Protein AF-A0A1Y1VPX4-F1 (afdb_monomer_lite)

Sequence (351 aa):
MDSWTTSQKFYYPVTIGWNFFLISTTFLFISQYQSPAIRYRSITLSVFMVIGNSLVTTLYLGREPTYDSFPCFVNIWVSSIGMPLWLTSVAGRFMRLAFLYHFSQAKLVAGSSADHYVDLGSEKPTITSSPTMVLDENWYYKHREKFTTNYIVRLIIGALSFQMALTLLVQAFTTKFQITPTMALGNCLVGWEFIPVYLTSAFYVFVLCPLFITWLRGVDDAYGIKRELMADFTLGVIAFILYILFAALPSLRDVIKIFPAAHWSVVALMISHCFSIVLPAVNALRGGAGGSRSSSMASFESMVEDPQQFEVFKRFSLRDFSVENALFFERIQKLRHKTQELSSAAELPTW

pLDDT: mean 85.02, std 14.25, range [36.88, 98.25]

Secondary structure (DSSP, 8-state):
-----HHHHHHHHHHHHHHHHHHHHHHHHHHTTTSHHHHTS-HHHHHHHHHHHHHHHHHHHHTGGGGGGSBHHHHHHHHHHHHHHHHHHHHHHHHHHHHHHHHHHHHHHHHHHGGGG-----SS------HHHHHHT-HHHHTGGGGSHHHHHHHHHHHHHHHHHHHHHHHHH-STT-SSS---BS--SSSGGGHHHHHHHHHIIIIIHHHHHHHTTT---TT-HHHHHHHHHHHHHHHHHHHHHHHH-GGGHHHHHHS-TTHHHHHHHHHHHIIIIIHHHHHHHHHTTS------HHHHHHHHHSHHHHHHHHHHHHHTT-HHHHHHHHHHHHHHHHHHHHHHHHT----

InterPro domains:
  IPR016137 RGS domain [PS50132] (299-336)
  IPR044926 RGS, subdomain 2 [G3DSA:1.10.167.10] (291-348)

Foldseek 3Di:
DDDQDPLCVPLVCVLVVLLVVLVVLLVLLVVLCVFLLRVLFDNVLLVLLSQLLNLLSCVVSVCVSVQQADFLLSVLLSLLQSLLSNLLSLLLRLLLLLLLLVLLVLVVVLLVVQVVPPDPPDPDPPVPDDSVRSLCPDPSNVCVVCSDPVNSVVVSVVSSVVSVVLLVVLQVPDPANDPPDDTHGHDNPDDVSCVSSLVSSCCSLVPSNVVSVVSCVPQAAPNCSNVLSVLLSVLSVVLSVQLCCCNPDPVCVVVCNVPPSSVSVSVSSSVSCCSSRVVSSVCSVVVVPDDPPPPDVVNVVVLLVDPVSLVVVLVVCSSSSNNVVSSVVVVVVVVVVVVVVVVVVVVDDDD

Structure (mmCIF, N/CA/C/O backbone):
data_AF-A0A1Y1VPX4-F1
#
_entry.id   AF-A0A1Y1VPX4-F1
#
loop_
_atom_site.group_PDB
_atom_site.id
_atom_site.type_symbol
_atom_site.label_atom_id
_atom_site.label_alt_id
_atom_site.label_comp_id
_atom_site.label_asym_id
_atom_site.label_entity_id
_atom_site.label_seq_id
_atom_site.pdbx_PDB_ins_code
_atom_site.Cartn_x
_atom_site.Cartn_y
_atom_site.Cartn_z
_atom_site.occupancy
_atom_site.B_iso_or_equiv
_atom_site.auth_seq_id
_atom_site.auth_comp_id
_atom_site.auth_asym_id
_atom_site.auth_atom_id
_atom_site.pdbx_PDB_model_num
ATOM 1 N N . MET A 1 1 ? 9.383 23.306 -33.735 1.00 46.72 1 MET A N 1
ATOM 2 C CA . MET A 1 1 ? 8.410 22.803 -32.743 1.00 46.72 1 MET A CA 1
ATOM 3 C C . MET A 1 1 ? 8.376 21.303 -32.919 1.00 46.72 1 MET A C 1
ATOM 5 O O . MET A 1 1 ? 7.752 20.828 -33.860 1.00 46.72 1 MET A O 1
ATOM 9 N N . ASP A 1 2 ? 9.161 20.592 -32.118 1.00 59.62 2 ASP A N 1
ATOM 10 C CA . ASP A 1 2 ? 9.419 19.169 -32.324 1.00 59.62 2 ASP A CA 1
ATOM 11 C C . ASP A 1 2 ? 8.137 18.357 -32.146 1.00 59.62 2 ASP A C 1
ATOM 13 O O . ASP A 1 2 ? 7.458 18.429 -31.119 1.00 59.62 2 ASP A O 1
ATOM 17 N N . SER A 1 3 ? 7.773 17.609 -33.184 1.00 84.12 3 SER A N 1
ATOM 18 C CA . SER A 1 3 ? 6.595 16.755 -33.171 1.00 84.12 3 SER A CA 1
ATOM 19 C C . SER A 1 3 ? 6.828 15.589 -32.214 1.00 84.12 3 SER A C 1
ATOM 21 O O . SER A 1 3 ? 7.634 14.706 -32.503 1.00 84.12 3 SER A O 1
ATOM 23 N N . TRP A 1 4 ? 6.111 15.566 -31.089 1.00 87.31 4 TRP A N 1
ATOM 24 C CA . TRP A 1 4 ? 6.127 14.424 -30.174 1.00 87.31 4 TRP A CA 1
ATOM 25 C C . TRP A 1 4 ? 5.761 13.121 -30.891 1.00 87.31 4 TRP A C 1
ATOM 27 O O . TRP A 1 4 ? 4.846 13.095 -31.727 1.00 87.31 4 TRP A O 1
ATOM 37 N N . THR A 1 5 ? 6.423 12.032 -30.504 1.00 90.88 5 THR A N 1
ATOM 38 C CA . THR A 1 5 ? 6.090 10.681 -30.969 1.00 90.88 5 THR A CA 1
ATOM 39 C C . THR A 1 5 ? 4.717 10.248 -30.444 1.00 90.88 5 THR A C 1
ATOM 41 O O . THR A 1 5 ? 4.202 10.781 -29.457 1.00 90.88 5 THR A O 1
ATOM 44 N N . THR A 1 6 ? 4.100 9.252 -31.085 1.00 89.94 6 THR A N 1
ATOM 45 C CA . THR A 1 6 ? 2.807 8.697 -30.642 1.00 89.94 6 THR A CA 1
ATOM 46 C C . THR A 1 6 ? 2.869 8.176 -29.201 1.00 89.94 6 THR A C 1
ATOM 48 O O . THR A 1 6 ? 1.944 8.413 -28.430 1.00 89.94 6 THR A O 1
ATOM 51 N N . SER A 1 7 ? 3.983 7.542 -28.811 1.00 89.56 7 SER A N 1
ATOM 52 C CA . SER A 1 7 ? 4.205 7.061 -27.439 1.00 89.56 7 SER A CA 1
ATOM 53 C C . SER A 1 7 ? 4.266 8.219 -26.433 1.00 89.56 7 SER A C 1
ATOM 55 O O . SER A 1 7 ? 3.566 8.195 -25.421 1.00 89.56 7 SER A O 1
ATOM 57 N N . GLN A 1 8 ? 4.998 9.297 -26.746 1.00 92.88 8 GLN A N 1
ATOM 58 C CA . GLN A 1 8 ? 5.070 10.497 -25.896 1.00 92.88 8 GLN A CA 1
ATOM 59 C C . GLN A 1 8 ? 3.692 11.138 -25.687 1.00 92.88 8 GLN A C 1
ATOM 61 O O . GLN A 1 8 ? 3.331 11.490 -24.564 1.00 92.88 8 GLN A O 1
ATOM 66 N N . LYS A 1 9 ? 2.892 11.235 -26.758 1.00 93.56 9 LYS A N 1
ATOM 67 C CA . LYS A 1 9 ? 1.522 11.772 -26.710 1.00 93.56 9 LYS A CA 1
ATOM 68 C C . LYS A 1 9 ? 0.563 10.925 -25.870 1.00 93.56 9 LYS A C 1
ATOM 70 O O . LYS A 1 9 ? -0.456 11.449 -25.439 1.00 93.56 9 LYS A O 1
ATOM 75 N N . PHE A 1 10 ? 0.866 9.650 -25.638 1.00 93.88 10 PHE A N 1
ATOM 76 C CA . PHE A 1 10 ? 0.040 8.767 -24.818 1.00 93.88 10 PHE A CA 1
ATOM 77 C C . PHE A 1 10 ? 0.522 8.719 -23.362 1.00 93.88 10 PHE A C 1
ATOM 79 O O . PHE A 1 10 ? -0.215 9.086 -22.448 1.00 93.88 10 PHE A O 1
ATOM 86 N N . TYR A 1 11 ? 1.772 8.318 -23.130 1.00 95.00 11 TYR A N 1
ATOM 87 C CA . TYR A 1 11 ? 2.270 8.039 -21.783 1.00 95.00 11 TYR A CA 1
ATOM 88 C C . TYR A 1 11 ? 2.441 9.290 -20.920 1.00 95.00 11 TYR A C 1
ATOM 90 O O . TYR A 1 11 ? 2.137 9.232 -19.727 1.00 95.00 11 TYR A O 1
ATOM 98 N N . TYR A 1 12 ? 2.889 10.425 -21.473 1.00 95.06 12 TYR A N 1
ATOM 99 C CA . TYR A 1 12 ? 3.070 11.634 -20.661 1.00 95.06 12 TYR A CA 1
ATOM 100 C C . TYR A 1 12 ? 1.739 12.196 -20.149 1.00 95.06 12 TYR A C 1
ATOM 102 O O . TYR A 1 12 ? 1.631 12.385 -18.935 1.00 95.06 12 TYR A O 1
ATOM 110 N N . PRO A 1 13 ? 0.690 12.388 -20.979 1.00 96.12 13 PRO A N 1
ATOM 111 C CA . PRO A 1 13 ? -0.612 12.809 -20.466 1.00 96.12 13 PRO A CA 1
ATOM 112 C C . PRO A 1 13 ? -1.222 11.817 -19.476 1.00 96.12 13 PRO A C 1
ATOM 114 O O . PRO A 1 13 ? -1.760 12.250 -18.460 1.00 96.12 13 PRO A O 1
ATOM 117 N N . VAL A 1 14 ? -1.097 10.504 -19.715 1.00 96.06 14 VAL A N 1
ATOM 118 C CA . VAL A 1 14 ? -1.576 9.480 -18.770 1.00 96.06 14 VAL A CA 1
ATOM 119 C C . VAL A 1 14 ? -0.848 9.593 -17.432 1.00 96.06 14 VAL A C 1
ATOM 121 O O . VAL A 1 14 ? -1.493 9.602 -16.388 1.00 96.06 14 VAL A O 1
ATOM 124 N N . THR A 1 15 ? 0.476 9.747 -17.443 1.00 96.69 15 THR A N 1
ATOM 125 C CA . THR A 1 15 ? 1.286 9.879 -16.221 1.00 96.69 15 THR A CA 1
ATOM 126 C C . THR A 1 15 ? 0.945 11.154 -15.449 1.00 96.69 15 THR A C 1
ATOM 128 O O . THR A 1 15 ? 0.782 11.117 -14.229 1.00 96.69 15 THR A O 1
ATOM 131 N N . ILE A 1 16 ? 0.807 12.287 -16.145 1.00 97.12 16 ILE A N 1
ATOM 132 C CA . ILE A 1 16 ? 0.451 13.577 -15.537 1.00 97.12 16 ILE A CA 1
ATOM 133 C C . ILE A 1 16 ? -0.970 13.521 -14.969 1.00 97.12 16 ILE A C 1
ATOM 135 O O . ILE A 1 16 ? -1.184 13.869 -13.808 1.00 97.12 16 ILE A O 1
ATOM 139 N N . GLY A 1 17 ? -1.932 13.038 -15.759 1.00 97.88 17 GLY A N 1
ATOM 140 C CA . GLY A 1 17 ? -3.324 12.889 -15.343 1.00 97.88 17 GLY A CA 1
ATOM 141 C C . GLY A 1 17 ? -3.477 11.935 -14.159 1.00 97.88 17 GLY A C 1
ATOM 142 O O . GLY A 1 17 ? -4.214 12.235 -13.222 1.00 97.88 17 GLY A O 1
ATOM 143 N N . TRP A 1 18 ? -2.725 10.831 -14.148 1.00 97.81 18 TRP A N 1
ATOM 144 C CA . TRP A 1 18 ? -2.697 9.891 -13.031 1.00 97.81 18 TRP A CA 1
ATOM 145 C C . TRP A 1 18 ? -2.149 10.528 -11.752 1.00 97.81 18 TRP A C 1
ATOM 147 O O . TRP A 1 18 ? -2.776 10.421 -10.702 1.00 97.81 18 TRP A O 1
ATOM 157 N N . ASN A 1 19 ? -1.024 11.245 -11.822 1.00 97.88 19 ASN A N 1
ATOM 158 C CA . ASN A 1 19 ? -0.472 11.930 -10.651 1.00 97.88 19 ASN A CA 1
ATOM 159 C C . ASN A 1 19 ? -1.398 13.038 -10.134 1.00 97.88 19 ASN A C 1
ATOM 161 O O . ASN A 1 19 ? -1.564 13.180 -8.923 1.00 97.88 19 ASN A O 1
ATOM 165 N N . PHE A 1 20 ? -2.050 13.783 -11.029 1.00 98.12 20 PHE A N 1
ATOM 166 C CA . PHE A 1 20 ? -3.073 14.748 -10.636 1.00 98.12 20 PHE A CA 1
ATOM 167 C C . PHE A 1 20 ? -4.225 14.054 -9.897 1.00 98.12 20 PHE A C 1
ATOM 169 O O . PHE A 1 20 ? -4.572 14.448 -8.786 1.00 98.12 20 PHE A O 1
ATOM 176 N N . PHE A 1 21 ? -4.749 12.958 -10.454 1.00 98.25 21 PHE A N 1
ATOM 177 C CA . PHE A 1 21 ? -5.787 12.151 -9.816 1.00 98.25 21 PHE A CA 1
ATOM 178 C C . PHE A 1 21 ? -5.357 11.623 -8.437 1.00 98.25 21 PHE A C 1
ATOM 180 O O . PHE A 1 21 ? -6.121 11.753 -7.475 1.00 98.25 21 PHE A O 1
ATOM 187 N N . LEU A 1 22 ? -4.135 11.089 -8.312 1.00 97.56 22 LEU A N 1
ATOM 188 C CA . LEU A 1 22 ? -3.555 10.635 -7.044 1.00 97.56 22 LEU A CA 1
ATOM 189 C C . LEU A 1 22 ? -3.564 11.754 -5.998 1.00 97.56 22 LEU A C 1
ATOM 191 O O . LEU A 1 22 ? -4.071 11.560 -4.892 1.00 97.56 22 LEU A O 1
ATOM 195 N N . ILE A 1 23 ? -3.034 12.929 -6.342 1.00 97.12 23 ILE A N 1
ATOM 196 C CA . ILE A 1 23 ? -2.907 14.062 -5.419 1.00 97.12 23 ILE A CA 1
ATOM 197 C C . ILE A 1 23 ? -4.287 14.586 -5.017 1.00 97.12 23 ILE A C 1
ATOM 199 O O . ILE A 1 23 ? -4.559 14.723 -3.824 1.00 97.12 23 ILE A O 1
ATOM 203 N N . SER A 1 24 ? -5.183 14.826 -5.978 1.00 97.81 24 SER A N 1
ATOM 204 C CA . SER A 1 24 ? -6.518 15.369 -5.704 1.00 97.81 24 SER A CA 1
ATOM 205 C C . SER A 1 24 ? -7.350 14.437 -4.823 1.00 97.81 24 SER A C 1
ATOM 207 O O . SER A 1 24 ? -7.951 14.880 -3.846 1.00 97.81 24 SER A O 1
ATOM 209 N N . THR A 1 25 ? -7.362 13.135 -5.113 1.00 97.75 25 THR A N 1
ATOM 210 C CA . THR A 1 25 ? -8.121 12.160 -4.309 1.00 97.75 25 THR A CA 1
ATOM 211 C C . THR A 1 25 ? -7.508 11.937 -2.929 1.00 97.75 25 THR A C 1
ATOM 213 O O . THR A 1 25 ? -8.244 11.777 -1.957 1.00 97.75 25 THR A O 1
ATOM 216 N N . THR A 1 26 ? -6.180 12.006 -2.804 1.00 97.38 26 THR A N 1
ATOM 217 C CA . THR A 1 26 ? -5.496 11.949 -1.503 1.00 97.38 26 THR A CA 1
ATOM 218 C C . THR A 1 26 ? -5.792 13.187 -0.665 1.00 97.38 26 THR A C 1
ATOM 220 O O . THR A 1 26 ? -6.062 13.068 0.527 1.00 97.38 26 THR A O 1
ATOM 223 N N . PHE A 1 27 ? -5.810 14.373 -1.275 1.00 97.19 27 PHE A N 1
ATOM 224 C CA . PHE A 1 27 ? -6.217 15.600 -0.597 1.00 97.19 27 PHE A CA 1
ATOM 225 C C . PHE A 1 27 ? -7.659 15.502 -0.084 1.00 97.19 27 PHE A C 1
ATOM 227 O O . PHE A 1 27 ? -7.916 15.791 1.086 1.00 97.19 27 PHE A O 1
ATOM 234 N N . LEU A 1 28 ? -8.585 15.003 -0.913 1.00 95.81 28 LEU A N 1
ATOM 235 C CA . LEU A 1 28 ? -9.962 14.745 -0.489 1.00 95.81 28 LEU A CA 1
ATOM 236 C C . LEU A 1 28 ? -10.010 13.753 0.681 1.00 95.81 28 LEU A C 1
ATOM 238 O O . LEU A 1 28 ? -10.644 14.042 1.692 1.00 95.81 28 LEU A O 1
ATOM 242 N N . PHE A 1 29 ? -9.282 12.639 0.603 1.00 95.75 29 PHE A N 1
ATOM 243 C CA . PHE A 1 29 ? -9.184 11.660 1.689 1.00 95.75 29 PHE A CA 1
ATOM 244 C C . PHE A 1 29 ? -8.687 12.287 3.005 1.00 95.75 29 PHE A C 1
ATOM 246 O O . PHE A 1 29 ? -9.281 12.060 4.057 1.00 95.75 29 PHE A O 1
ATOM 253 N N . ILE A 1 30 ? -7.645 13.123 2.954 1.00 96.00 30 ILE A N 1
ATOM 254 C CA . ILE A 1 30 ? -7.096 13.805 4.137 1.00 96.00 30 ILE A CA 1
ATOM 255 C C . ILE A 1 30 ? -8.093 14.821 4.702 1.00 96.00 30 ILE A C 1
ATOM 257 O O . ILE A 1 30 ? -8.273 14.888 5.915 1.00 96.00 30 ILE A O 1
ATOM 261 N N . SER A 1 31 ? -8.775 15.589 3.849 1.00 94.56 31 SER A N 1
ATOM 262 C CA . SER A 1 31 ? -9.762 16.577 4.310 1.00 94.56 31 SER A CA 1
ATOM 263 C C . SER A 1 31 ? -10.935 15.941 5.067 1.00 94.56 31 SER A C 1
ATOM 265 O O . SER A 1 31 ? -11.525 16.572 5.937 1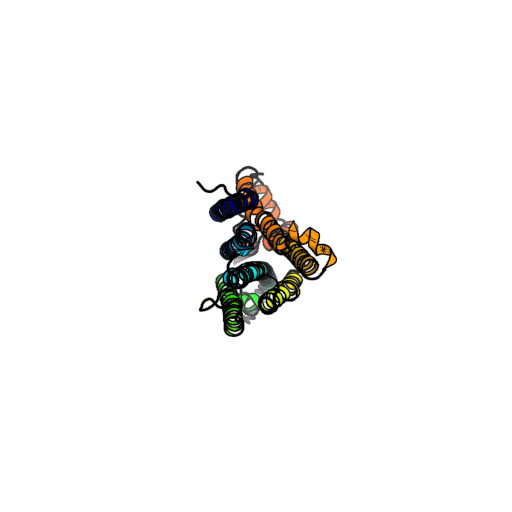.00 94.56 31 SER A O 1
ATOM 267 N N . GLN A 1 32 ? -11.229 14.668 4.793 1.00 92.38 32 GLN A N 1
ATOM 268 C CA . GLN A 1 32 ? -12.297 13.897 5.428 1.00 92.38 32 GLN A CA 1
ATOM 269 C C . GLN A 1 32 ? -11.834 13.102 6.668 1.00 92.38 32 GLN A C 1
ATOM 271 O O . GLN A 1 32 ? -12.524 12.179 7.100 1.00 92.38 32 GLN A O 1
ATOM 276 N N . TYR A 1 33 ? -10.691 13.447 7.280 1.00 90.19 33 TYR A N 1
ATOM 277 C CA . TYR A 1 33 ? -10.093 12.676 8.384 1.00 90.19 33 TYR A CA 1
ATOM 278 C C . TYR A 1 33 ? -10.995 12.460 9.612 1.00 90.19 33 TYR A C 1
ATOM 280 O O . TYR A 1 33 ? -10.796 11.501 10.357 1.00 90.19 33 TYR A O 1
ATOM 288 N N . GLN A 1 34 ? -11.964 13.349 9.842 1.00 88.38 34 GLN A N 1
ATOM 289 C CA . GLN A 1 34 ? -12.899 13.254 10.967 1.00 88.38 34 GLN A CA 1
ATOM 290 C C . GLN A 1 34 ? -14.035 12.255 10.716 1.00 88.38 34 GLN A C 1
ATOM 292 O O . GLN A 1 34 ? -14.685 11.820 11.666 1.00 88.38 34 GLN A O 1
ATOM 297 N N . SER A 1 35 ? -14.273 11.873 9.457 1.00 87.31 35 SER A N 1
ATOM 298 C CA . SER A 1 35 ? -15.320 10.917 9.108 1.00 87.31 35 SER A CA 1
ATOM 299 C C . SER A 1 35 ? -15.025 9.546 9.731 1.00 87.31 35 SER A C 1
ATOM 301 O O . SER A 1 35 ? -13.877 9.088 9.656 1.00 87.31 35 SER A O 1
ATOM 303 N N . PRO A 1 36 ? -16.031 8.834 10.278 1.00 83.38 36 PRO A N 1
ATOM 304 C CA . PRO A 1 36 ? -15.854 7.478 10.802 1.00 83.38 36 PRO A CA 1
ATOM 305 C C . PRO A 1 36 ? -15.188 6.533 9.791 1.00 83.38 36 PRO A C 1
ATOM 307 O O . PRO A 1 36 ? -14.323 5.741 10.155 1.00 83.38 36 PRO A O 1
ATOM 310 N N . ALA A 1 37 ? -15.490 6.700 8.497 1.00 85.12 37 ALA A N 1
ATOM 311 C CA . ALA A 1 37 ? -14.907 5.906 7.415 1.00 85.12 37 ALA A CA 1
ATOM 312 C C . ALA A 1 37 ? -13.372 6.032 7.294 1.00 85.12 37 ALA A C 1
ATOM 314 O O . ALA A 1 37 ? -12.731 5.146 6.719 1.00 85.12 37 ALA A O 1
ATOM 315 N N . ILE A 1 38 ? -12.782 7.122 7.806 1.00 89.62 38 ILE A N 1
ATOM 316 C CA . ILE A 1 38 ? -11.362 7.469 7.633 1.00 89.62 38 ILE A CA 1
ATOM 317 C C . ILE A 1 38 ? -10.605 7.565 8.959 1.00 89.62 38 ILE A C 1
ATOM 319 O O . ILE A 1 38 ? -9.432 7.203 8.997 1.00 89.62 38 ILE A O 1
ATOM 323 N N . ARG A 1 39 ? -11.252 7.960 10.059 1.00 88.38 39 ARG A N 1
ATOM 324 C CA . ARG A 1 39 ? -10.611 8.215 11.362 1.00 88.38 39 ARG A CA 1
ATOM 325 C C . ARG A 1 39 ? -9.706 7.078 11.854 1.00 88.38 39 ARG A C 1
ATOM 327 O O . ARG A 1 39 ? -8.630 7.327 12.398 1.00 88.38 39 ARG A O 1
ATOM 334 N N . TYR A 1 40 ? -10.123 5.827 11.663 1.00 87.31 40 TYR A N 1
ATOM 335 C CA . TYR A 1 40 ? -9.364 4.654 12.117 1.00 87.31 40 TYR A CA 1
ATOM 336 C C . TYR A 1 40 ? -8.252 4.232 11.149 1.00 87.31 40 TYR A C 1
ATOM 338 O O . TYR A 1 40 ? -7.333 3.495 11.527 1.00 87.31 40 TYR A O 1
ATOM 346 N N . ARG A 1 41 ? -8.267 4.760 9.923 1.00 90.94 41 ARG A N 1
ATOM 347 C CA . ARG A 1 41 ? -7.235 4.538 8.909 1.00 90.94 41 ARG A CA 1
ATOM 348 C C . ARG A 1 41 ? -5.999 5.374 9.228 1.00 90.94 41 ARG A C 1
ATOM 350 O O . ARG A 1 41 ? -6.059 6.443 9.832 1.00 90.94 41 ARG A O 1
ATOM 357 N N . SER A 1 42 ? -4.830 4.868 8.847 1.00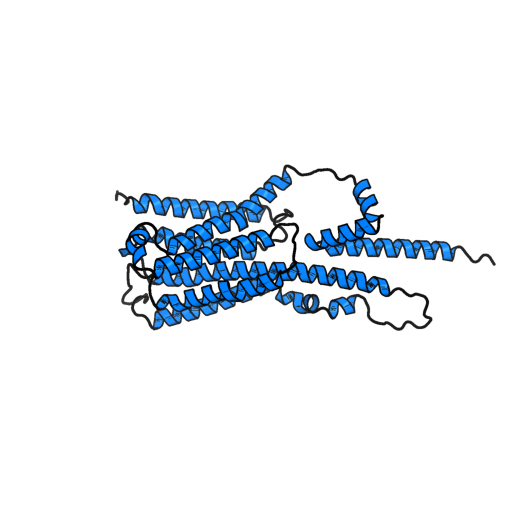 91.94 42 SER A N 1
ATOM 358 C CA . SER A 1 42 ? -3.584 5.617 9.019 1.00 91.94 42 SER A CA 1
ATOM 359 C C . SER A 1 42 ? -3.362 6.554 7.848 1.00 91.94 42 SER A C 1
ATOM 361 O O . SER A 1 42 ? -2.978 6.098 6.772 1.00 91.94 42 SER A O 1
ATOM 363 N N . ILE A 1 43 ? -3.559 7.856 8.062 1.00 94.25 43 ILE A N 1
ATOM 364 C CA . ILE A 1 43 ? -3.303 8.875 7.036 1.00 94.25 43 ILE A CA 1
ATOM 365 C C . ILE A 1 43 ? -1.839 8.839 6.607 1.00 94.25 43 ILE A C 1
ATOM 367 O O . ILE A 1 43 ? -1.561 8.754 5.419 1.00 94.25 43 ILE A O 1
ATOM 371 N N . THR A 1 44 ? -0.903 8.802 7.557 1.00 95.56 44 THR A N 1
ATOM 372 C CA . THR A 1 44 ? 0.536 8.776 7.262 1.00 95.56 44 THR A CA 1
ATOM 373 C C . THR A 1 44 ? 0.927 7.590 6.380 1.00 95.56 44 THR A C 1
ATOM 375 O O . THR A 1 44 ? 1.593 7.776 5.368 1.00 95.56 44 THR A O 1
ATOM 378 N N . LEU A 1 45 ? 0.470 6.376 6.714 1.00 95.94 45 LEU A N 1
ATOM 379 C CA . LEU A 1 45 ? 0.789 5.187 5.911 1.00 95.94 45 LEU A CA 1
ATOM 380 C C . LEU A 1 45 ? 0.088 5.215 4.548 1.00 95.94 45 LEU A C 1
ATOM 382 O O . LEU A 1 45 ? 0.651 4.753 3.564 1.00 95.94 45 LEU A O 1
ATOM 386 N N . SER A 1 46 ? -1.115 5.788 4.477 1.00 96.19 46 SER A N 1
ATOM 387 C CA . SER A 1 46 ? -1.834 5.974 3.212 1.00 96.19 46 SER A CA 1
ATOM 388 C C . SER A 1 46 ? -1.090 6.953 2.298 1.00 96.19 46 SER A C 1
ATOM 390 O O . SER A 1 46 ? -0.913 6.677 1.118 1.00 96.19 46 SER A O 1
ATOM 392 N N . VAL A 1 47 ? -0.562 8.050 2.847 1.00 97.25 47 VAL A N 1
ATOM 393 C CA . VAL A 1 47 ? 0.280 9.003 2.108 1.00 97.25 47 VAL A CA 1
ATOM 394 C C . VAL A 1 47 ? 1.573 8.343 1.631 1.00 97.25 47 VAL A C 1
ATOM 396 O O . VAL A 1 47 ? 1.957 8.535 0.482 1.00 97.25 47 VAL A O 1
ATOM 399 N N . PHE A 1 48 ? 2.224 7.515 2.452 1.00 98.00 48 PHE A N 1
ATOM 400 C CA . PHE A 1 48 ? 3.398 6.752 2.014 1.00 98.00 48 PHE A CA 1
ATOM 401 C C . PHE A 1 48 ? 3.082 5.781 0.870 1.00 98.00 48 PHE A C 1
ATOM 403 O O . PHE A 1 48 ? 3.856 5.709 -0.085 1.00 98.00 48 PHE A O 1
ATOM 410 N N . MET A 1 49 ? 1.928 5.104 0.900 1.00 97.06 49 MET A N 1
ATOM 411 C CA . MET A 1 49 ? 1.461 4.306 -0.241 1.00 97.06 49 MET A CA 1
ATOM 412 C C . MET A 1 49 ? 1.281 5.171 -1.494 1.00 97.06 49 MET A C 1
ATOM 414 O O . MET A 1 49 ? 1.721 4.772 -2.568 1.00 97.06 49 MET A O 1
ATOM 418 N N . VAL A 1 50 ? 0.685 6.361 -1.377 1.00 98.00 50 VAL A N 1
ATOM 419 C CA . VAL A 1 50 ? 0.492 7.281 -2.513 1.00 98.00 50 VAL A CA 1
ATOM 420 C C . VAL A 1 50 ? 1.828 7.767 -3.078 1.00 98.00 50 VAL A C 1
ATOM 422 O O . VAL A 1 50 ? 1.994 7.788 -4.295 1.00 98.00 50 VAL A O 1
ATOM 425 N N . ILE A 1 51 ? 2.801 8.096 -2.224 1.00 98.25 51 ILE A N 1
ATOM 426 C CA . ILE A 1 51 ? 4.153 8.486 -2.652 1.00 98.25 51 ILE A CA 1
ATOM 427 C C . ILE A 1 51 ? 4.832 7.324 -3.385 1.00 98.25 51 ILE A C 1
ATOM 429 O O . ILE A 1 51 ? 5.336 7.512 -4.489 1.00 98.25 51 ILE A O 1
ATOM 433 N N . GLY A 1 52 ? 4.806 6.114 -2.815 1.00 97.50 52 GLY A N 1
ATOM 434 C CA . GLY A 1 52 ? 5.364 4.923 -3.463 1.00 97.50 52 GLY A CA 1
ATOM 435 C C . GLY A 1 52 ? 4.704 4.637 -4.815 1.00 97.50 52 GLY A C 1
ATOM 436 O O . GLY A 1 52 ? 5.393 4.390 -5.802 1.00 97.50 52 GLY A O 1
ATOM 437 N N . ASN A 1 53 ? 3.377 4.765 -4.886 1.00 97.69 53 ASN A N 1
ATOM 438 C CA . ASN A 1 53 ? 2.603 4.624 -6.117 1.00 97.69 53 ASN A CA 1
ATOM 439 C C . ASN A 1 53 ? 3.017 5.661 -7.170 1.00 97.69 53 ASN A C 1
ATOM 441 O O . ASN A 1 53 ? 3.374 5.290 -8.286 1.00 97.69 53 ASN A O 1
ATOM 445 N N . SER A 1 54 ? 3.036 6.945 -6.807 1.00 98.00 54 SER A N 1
ATOM 446 C CA . SER A 1 54 ? 3.450 8.036 -7.693 1.00 98.00 54 SER A CA 1
ATOM 447 C C . SER A 1 54 ? 4.862 7.813 -8.236 1.00 98.00 54 SER A C 1
ATOM 449 O O . SER A 1 54 ? 5.058 7.878 -9.448 1.00 98.00 54 SER A O 1
ATOM 451 N N . LEU A 1 55 ? 5.827 7.454 -7.382 1.00 97.44 55 LEU A N 1
ATOM 452 C CA . LEU A 1 55 ? 7.206 7.182 -7.795 1.00 97.44 55 LEU A CA 1
ATOM 453 C C . LEU A 1 55 ? 7.289 6.047 -8.824 1.00 97.44 55 LEU A C 1
ATOM 455 O O . LEU A 1 55 ? 7.886 6.215 -9.887 1.00 97.44 55 LEU A O 1
ATOM 459 N N . VAL A 1 56 ? 6.668 4.902 -8.530 1.00 96.00 56 VAL A N 1
ATOM 460 C CA . VAL A 1 56 ? 6.745 3.710 -9.388 1.00 96.00 56 VAL A CA 1
ATOM 461 C C . VAL A 1 56 ? 5.986 3.909 -10.697 1.00 96.00 56 VAL A C 1
ATOM 463 O O . VAL A 1 56 ? 6.509 3.598 -11.765 1.00 96.00 56 VAL A O 1
ATOM 466 N N . THR A 1 57 ? 4.767 4.447 -10.642 1.00 96.88 57 THR A N 1
ATOM 467 C CA . THR A 1 57 ? 3.954 4.673 -11.846 1.00 96.88 57 THR A CA 1
ATOM 468 C C . THR A 1 57 ? 4.569 5.737 -12.748 1.00 96.88 57 THR A C 1
ATOM 470 O O . THR A 1 57 ? 4.630 5.536 -13.958 1.00 96.88 57 THR A O 1
ATOM 473 N N . THR A 1 58 ? 5.117 6.813 -12.175 1.00 96.31 58 THR A N 1
ATOM 474 C CA . THR A 1 58 ? 5.827 7.851 -12.937 1.00 96.31 58 THR A CA 1
ATOM 475 C C . THR A 1 58 ? 7.087 7.306 -13.591 1.00 96.31 58 THR A C 1
ATOM 477 O O . THR A 1 58 ? 7.334 7.600 -14.756 1.00 96.31 58 THR A O 1
ATOM 480 N N . LEU A 1 59 ? 7.860 6.473 -12.888 1.00 94.56 59 LEU A N 1
ATOM 481 C CA . LEU A 1 59 ? 9.027 5.817 -13.470 1.00 94.56 59 LEU A CA 1
ATOM 482 C C . LEU A 1 59 ? 8.630 4.910 -14.638 1.00 94.56 59 LEU A C 1
ATOM 484 O O . LEU A 1 59 ? 9.164 5.040 -15.737 1.00 94.56 59 LEU A O 1
ATOM 488 N N . TYR A 1 60 ? 7.713 3.971 -14.398 1.00 93.25 60 TYR A N 1
ATOM 489 C CA . TYR A 1 60 ? 7.419 2.920 -15.366 1.00 93.25 60 TYR A CA 1
ATOM 490 C C . TYR A 1 60 ? 6.641 3.413 -16.574 1.00 93.25 60 TYR A C 1
ATOM 492 O O . TYR A 1 60 ? 6.921 2.917 -17.654 1.00 93.25 60 TYR A O 1
ATOM 500 N N . LEU A 1 61 ? 5.741 4.389 -16.432 1.00 94.44 61 LEU A N 1
ATOM 501 C CA . LEU A 1 61 ? 5.054 4.997 -17.574 1.00 94.44 61 LEU A CA 1
ATOM 502 C C . LEU A 1 61 ? 5.901 6.090 -18.236 1.00 94.44 61 LEU A C 1
ATOM 504 O O . LEU A 1 61 ? 5.949 6.180 -19.459 1.00 94.44 61 LEU A O 1
ATOM 508 N N . GLY A 1 62 ? 6.599 6.909 -17.444 1.00 91.94 62 GLY A N 1
ATOM 509 C CA . GLY A 1 62 ? 7.380 8.040 -17.945 1.00 91.94 62 GLY A CA 1
ATOM 510 C C . GLY A 1 62 ? 8.629 7.638 -18.729 1.00 91.94 62 GLY A C 1
ATOM 511 O O . GLY A 1 62 ? 9.070 8.399 -19.588 1.00 91.94 62 GLY A O 1
ATOM 512 N N . ARG A 1 63 ? 9.182 6.444 -18.482 1.00 90.56 63 ARG A N 1
ATOM 513 C CA . ARG A 1 63 ? 10.339 5.926 -19.230 1.00 90.56 63 ARG A CA 1
ATOM 514 C C . ARG A 1 63 ? 9.988 5.395 -20.623 1.00 90.56 63 ARG A C 1
ATOM 516 O O . ARG A 1 63 ? 10.861 5.403 -21.482 1.00 90.56 63 ARG A O 1
ATOM 523 N N . GLU A 1 64 ? 8.765 4.899 -20.848 1.00 90.50 64 GLU A N 1
ATOM 524 C CA . GLU A 1 64 ? 8.406 4.173 -22.085 1.00 90.50 64 GLU A CA 1
ATOM 525 C C . GLU A 1 64 ? 8.634 4.998 -23.361 1.00 90.50 64 GLU A C 1
ATOM 527 O O . GLU A 1 64 ? 9.176 4.463 -24.329 1.00 90.50 64 GLU A O 1
ATOM 532 N N . PRO A 1 65 ? 8.318 6.307 -23.400 1.00 90.75 65 PRO A N 1
ATOM 533 C CA . PRO A 1 65 ? 8.531 7.104 -24.606 1.00 90.75 65 PRO A CA 1
ATOM 534 C C . PRO A 1 65 ? 9.995 7.367 -24.952 1.00 90.75 65 PRO A C 1
ATOM 536 O O . PRO A 1 65 ? 10.295 7.726 -26.089 1.00 90.75 65 PRO A O 1
ATOM 539 N N . THR A 1 66 ? 10.893 7.231 -23.979 1.00 88.19 66 THR A N 1
ATOM 540 C CA . THR A 1 66 ? 12.335 7.474 -24.117 1.00 88.19 66 THR A CA 1
ATOM 541 C C . THR A 1 66 ? 13.121 6.242 -23.696 1.00 88.19 66 THR A C 1
ATOM 543 O O . THR A 1 66 ? 14.187 6.368 -23.103 1.00 88.19 66 THR A O 1
ATOM 546 N N . TYR A 1 67 ? 12.571 5.053 -23.957 1.00 85.69 67 TYR A N 1
ATOM 547 C CA . TYR A 1 67 ? 13.088 3.797 -23.425 1.00 85.69 67 TYR A CA 1
ATOM 548 C C . TYR A 1 67 ? 14.595 3.641 -23.665 1.00 85.69 67 TYR A C 1
ATOM 550 O O . TYR A 1 67 ? 15.327 3.400 -22.710 1.00 85.69 67 TYR A O 1
ATOM 558 N N . ASP A 1 68 ? 15.065 3.878 -24.894 1.00 85.25 68 ASP A N 1
ATOM 559 C CA . ASP A 1 68 ? 16.468 3.684 -25.296 1.00 85.25 68 ASP A CA 1
ATOM 560 C C . ASP A 1 68 ? 17.446 4.711 -24.706 1.00 85.25 68 ASP A C 1
ATOM 562 O O . ASP A 1 68 ? 18.634 4.428 -24.567 1.00 85.25 68 ASP A O 1
ATOM 566 N N . SER A 1 69 ? 16.964 5.900 -24.340 1.00 87.44 69 SER A N 1
ATOM 567 C CA . SER A 1 69 ? 17.777 6.984 -23.775 1.00 87.44 69 SER A CA 1
ATOM 568 C C . SER A 1 69 ? 17.554 7.185 -22.277 1.00 87.44 69 SER A C 1
ATOM 570 O O . SER A 1 69 ? 18.115 8.112 -21.690 1.00 87.44 69 SER A O 1
ATOM 572 N N . PHE A 1 70 ? 16.746 6.335 -21.636 1.00 88.94 70 PHE A N 1
ATOM 573 C CA . PHE A 1 70 ? 16.417 6.494 -20.228 1.00 88.94 70 PHE A CA 1
ATOM 574 C C . PHE A 1 70 ? 17.579 6.039 -19.326 1.00 88.94 70 PHE A C 1
ATOM 576 O O . PHE A 1 70 ? 18.073 4.917 -19.486 1.00 88.94 70 PHE A O 1
ATOM 583 N N . PRO A 1 71 ? 17.994 6.855 -18.339 1.00 89.94 71 PRO A N 1
ATOM 584 C CA . PRO A 1 71 ? 19.061 6.503 -17.410 1.00 89.94 71 PRO A CA 1
ATOM 585 C C . PRO A 1 71 ? 18.766 5.263 -16.563 1.00 89.94 71 PRO A C 1
ATOM 587 O O . PRO A 1 71 ? 17.804 5.211 -15.791 1.00 89.94 71 PRO A O 1
ATOM 590 N N . CYS A 1 72 ? 19.660 4.281 -16.617 1.00 87.06 72 CYS A N 1
ATOM 591 C CA . CYS A 1 72 ? 19.493 3.027 -15.888 1.00 87.06 72 CYS A CA 1
ATOM 592 C C . CYS A 1 72 ? 19.545 3.190 -14.364 1.00 87.06 72 CYS A C 1
ATOM 594 O O . CYS A 1 72 ? 18.794 2.526 -13.647 1.00 87.06 72 CYS A O 1
ATOM 596 N N . PHE A 1 73 ? 20.368 4.115 -13.857 1.00 88.25 73 PHE A N 1
ATOM 597 C CA . PHE A 1 73 ? 20.456 4.383 -12.419 1.00 88.25 73 PHE A CA 1
ATOM 598 C C . PHE A 1 73 ? 19.116 4.881 -11.842 1.00 88.25 73 PHE A C 1
ATOM 600 O O . PHE A 1 73 ? 18.752 4.523 -10.725 1.00 88.25 73 PHE A O 1
ATOM 607 N N . VAL A 1 74 ? 18.328 5.643 -12.610 1.00 90.56 74 VAL A N 1
ATOM 608 C CA . VAL A 1 74 ? 17.017 6.132 -12.154 1.00 90.56 74 VAL A CA 1
ATOM 609 C C . VAL A 1 74 ? 16.057 4.962 -11.941 1.00 90.56 74 VAL A C 1
ATOM 611 O O . VAL A 1 74 ? 15.333 4.939 -10.946 1.00 90.56 74 VAL A O 1
ATOM 614 N N . ASN A 1 75 ? 16.103 3.946 -12.812 1.00 89.69 75 ASN A N 1
ATOM 615 C CA . ASN A 1 75 ? 15.264 2.756 -12.676 1.00 89.69 75 ASN A CA 1
ATOM 616 C C . ASN A 1 75 ? 15.520 2.007 -11.367 1.00 89.69 75 ASN A C 1
ATOM 618 O O . ASN A 1 75 ? 14.562 1.680 -10.662 1.00 89.69 75 ASN A O 1
ATOM 622 N N . ILE A 1 76 ? 16.788 1.736 -11.042 1.00 90.19 76 ILE A N 1
ATOM 623 C CA . ILE A 1 76 ? 17.126 0.975 -9.835 1.00 90.19 76 ILE A CA 1
ATOM 624 C C . ILE A 1 76 ? 16.822 1.783 -8.571 1.00 90.19 76 ILE A C 1
ATOM 626 O O . ILE A 1 76 ? 16.178 1.262 -7.669 1.00 90.19 76 ILE A O 1
ATOM 630 N N . TRP A 1 77 ? 17.170 3.073 -8.525 1.00 93.00 77 TRP A N 1
ATOM 631 C CA . TRP A 1 77 ? 16.921 3.914 -7.350 1.00 93.00 77 TRP A CA 1
ATOM 632 C C . TRP A 1 77 ? 15.438 4.104 -7.061 1.00 93.00 77 TRP A C 1
ATOM 634 O O . TRP A 1 77 ? 14.987 3.887 -5.935 1.00 93.00 77 TRP A O 1
ATOM 644 N N . VAL A 1 78 ? 14.661 4.478 -8.078 1.00 93.88 78 VAL A N 1
ATOM 645 C CA . VAL A 1 78 ? 13.233 4.730 -7.889 1.00 93.88 78 VAL A CA 1
ATOM 646 C C . VAL A 1 78 ? 12.487 3.425 -7.603 1.00 93.88 78 VAL A C 1
ATOM 648 O O . VAL A 1 78 ? 11.612 3.422 -6.742 1.00 93.88 78 VAL A O 1
ATOM 651 N N . SER A 1 79 ? 12.872 2.297 -8.215 1.00 92.38 79 SER A N 1
ATOM 652 C CA . SER A 1 79 ? 12.285 0.989 -7.877 1.00 92.38 79 SER A CA 1
ATOM 653 C C . SER A 1 79 ? 12.655 0.537 -6.458 1.00 92.38 79 SER A C 1
ATOM 655 O O . SER A 1 79 ? 11.788 0.045 -5.739 1.00 92.38 79 SER A O 1
ATOM 657 N N . SER A 1 80 ? 13.902 0.752 -6.026 1.00 92.81 80 SER A N 1
ATOM 658 C CA . SER A 1 80 ? 14.384 0.431 -4.675 1.00 92.81 80 SER A CA 1
ATOM 659 C C . SER A 1 80 ? 13.742 1.273 -3.576 1.00 92.81 80 SER A C 1
ATOM 661 O O . SER A 1 80 ? 13.687 0.834 -2.434 1.00 92.81 80 SER A O 1
ATOM 663 N N . ILE A 1 81 ? 13.254 2.473 -3.880 1.00 95.62 81 ILE A N 1
ATOM 664 C CA . ILE A 1 81 ? 12.572 3.316 -2.891 1.00 95.62 81 ILE A CA 1
ATOM 665 C C . ILE A 1 81 ? 11.058 3.123 -2.988 1.00 95.62 81 ILE A C 1
ATOM 667 O O . ILE A 1 81 ? 10.405 2.821 -1.992 1.00 95.62 81 ILE A O 1
ATOM 671 N N . GLY A 1 82 ? 10.495 3.268 -4.187 1.00 96.06 82 GLY A N 1
ATOM 672 C CA . GLY A 1 82 ? 9.053 3.315 -4.411 1.00 96.06 82 GLY A CA 1
ATOM 673 C C . GLY A 1 82 ? 8.337 2.002 -4.094 1.00 96.06 82 GLY A C 1
ATOM 674 O O . GLY A 1 82 ? 7.350 2.018 -3.356 1.00 96.06 82 GLY A O 1
ATOM 675 N N . MET A 1 83 ? 8.844 0.862 -4.588 1.00 93.56 83 MET A N 1
ATOM 676 C CA . MET A 1 83 ? 8.201 -0.442 -4.354 1.00 93.56 83 MET A CA 1
ATOM 677 C C . MET A 1 83 ? 8.260 -0.849 -2.871 1.00 93.56 83 MET A C 1
ATOM 679 O O . MET A 1 83 ? 7.210 -1.165 -2.304 1.00 93.56 83 MET A O 1
ATOM 683 N N . PRO A 1 84 ? 9.419 -0.780 -2.183 1.00 95.25 84 PRO A N 1
ATOM 684 C CA . PRO A 1 84 ? 9.487 -1.075 -0.754 1.00 95.25 84 PRO A CA 1
ATOM 685 C C . PRO A 1 84 ? 8.698 -0.092 0.105 1.00 95.25 84 PRO A C 1
ATOM 687 O O . PRO A 1 84 ? 8.059 -0.533 1.057 1.00 95.25 84 PRO A O 1
ATOM 690 N N . LEU A 1 85 ? 8.668 1.205 -0.226 1.00 97.12 85 LEU A N 1
ATOM 691 C CA . LEU A 1 85 ? 7.836 2.180 0.489 1.00 97.12 85 LEU A CA 1
ATOM 692 C C . LEU A 1 85 ? 6.357 1.783 0.428 1.00 97.12 85 LEU A C 1
ATOM 694 O O . LEU A 1 85 ? 5.682 1.778 1.458 1.00 97.12 85 LEU A O 1
ATOM 698 N N . TRP A 1 86 ? 5.861 1.397 -0.751 1.00 96.75 86 TRP A N 1
ATOM 699 C CA . TRP A 1 86 ? 4.481 0.941 -0.906 1.00 96.75 86 TRP A CA 1
ATOM 700 C C . TRP A 1 86 ? 4.217 -0.359 -0.128 1.00 96.75 86 TRP A C 1
ATOM 702 O O . TRP A 1 86 ? 3.314 -0.399 0.710 1.00 96.75 86 TRP A O 1
ATOM 712 N N . LEU A 1 87 ? 5.047 -1.392 -0.323 1.00 95.56 87 LEU A N 1
ATOM 713 C CA . LEU A 1 87 ? 4.883 -2.708 0.314 1.00 95.56 87 LEU A CA 1
ATOM 714 C C . LEU A 1 87 ? 4.954 -2.640 1.844 1.00 95.56 87 LEU A C 1
ATOM 716 O O . LEU A 1 87 ? 4.111 -3.206 2.542 1.00 95.56 87 LEU A O 1
ATOM 720 N N . THR A 1 88 ? 5.941 -1.924 2.381 1.00 95.69 88 THR A N 1
ATOM 721 C CA . THR A 1 88 ? 6.102 -1.769 3.834 1.00 95.69 88 THR A CA 1
ATOM 722 C C . THR A 1 88 ? 4.987 -0.927 4.446 1.00 95.69 88 THR A C 1
ATOM 724 O O . THR A 1 88 ? 4.579 -1.191 5.576 1.00 95.69 88 THR A O 1
ATOM 727 N N . SER A 1 89 ? 4.420 0.025 3.699 1.00 96.81 89 SER A N 1
ATOM 728 C CA . SER A 1 89 ? 3.248 0.783 4.147 1.00 96.81 89 SER A CA 1
ATOM 729 C C . SER A 1 89 ? 1.994 -0.089 4.220 1.00 96.81 89 SER A C 1
ATOM 731 O O . SER A 1 89 ? 1.265 -0.008 5.210 1.00 96.81 89 SER A O 1
ATOM 733 N N . VAL A 1 90 ? 1.771 -0.976 3.240 1.00 95.50 90 VAL A N 1
ATOM 734 C CA . VAL A 1 90 ? 0.690 -1.981 3.284 1.00 95.50 90 VAL A CA 1
ATOM 735 C C . VAL A 1 90 ? 0.866 -2.908 4.490 1.00 95.50 90 VAL A C 1
ATOM 737 O O . VAL A 1 90 ? -0.056 -3.063 5.294 1.00 95.50 90 VAL A O 1
ATOM 740 N N . ALA A 1 91 ? 2.068 -3.457 4.682 1.00 95.25 91 ALA A N 1
ATOM 741 C CA . ALA A 1 91 ? 2.386 -4.303 5.832 1.00 95.25 91 ALA A CA 1
ATOM 742 C C . ALA A 1 91 ? 2.175 -3.564 7.171 1.00 95.25 91 ALA A C 1
ATOM 744 O O . ALA A 1 91 ? 1.579 -4.102 8.105 1.00 95.25 91 ALA A O 1
ATOM 745 N N . GLY A 1 92 ? 2.576 -2.292 7.246 1.00 94.94 92 GLY A N 1
ATOM 746 C CA . GLY A 1 92 ? 2.339 -1.430 8.402 1.00 94.94 92 GLY A CA 1
ATOM 747 C C . GLY A 1 92 ? 0.852 -1.206 8.695 1.00 94.94 92 GLY A C 1
ATOM 748 O O . GLY A 1 92 ? 0.451 -1.162 9.859 1.00 94.94 92 GLY A O 1
ATOM 749 N N . ARG A 1 93 ? -0.001 -1.112 7.666 1.00 94.75 93 ARG A N 1
ATOM 750 C CA . ARG A 1 93 ? -1.458 -1.007 7.853 1.00 94.75 93 ARG A CA 1
ATOM 751 C C . ARG A 1 93 ? -2.061 -2.299 8.401 1.00 94.75 93 ARG A C 1
ATOM 753 O O . ARG A 1 93 ? -2.903 -2.212 9.294 1.00 94.75 93 ARG A O 1
ATOM 760 N N . PHE A 1 94 ? -1.601 -3.466 7.944 1.00 94.25 94 PHE A N 1
ATOM 761 C CA . PHE A 1 94 ? -1.989 -4.748 8.542 1.00 94.25 94 PHE A CA 1
ATOM 762 C C . PHE A 1 94 ? -1.589 -4.827 10.022 1.00 94.25 94 PHE A C 1
ATOM 764 O O . PHE A 1 94 ? -2.432 -5.123 10.868 1.00 94.25 94 PHE A O 1
ATOM 771 N N . MET A 1 95 ? -0.336 -4.488 10.347 1.00 92.50 95 MET A N 1
ATOM 772 C CA . MET A 1 95 ? 0.169 -4.463 11.726 1.00 92.50 95 MET A CA 1
ATOM 773 C C . MET A 1 95 ? -0.660 -3.531 12.623 1.00 92.50 95 MET A C 1
ATOM 775 O O . MET A 1 95 ? -1.056 -3.917 13.724 1.00 92.50 95 MET A O 1
ATOM 779 N N . ARG A 1 96 ? -0.969 -2.316 12.151 1.00 91.88 96 ARG A N 1
ATOM 780 C CA . ARG A 1 96 ? -1.790 -1.355 12.902 1.00 91.88 96 ARG A CA 1
ATOM 781 C C . ARG A 1 96 ? -3.212 -1.867 13.131 1.00 91.88 96 ARG A C 1
ATOM 783 O O . ARG A 1 96 ? -3.732 -1.698 14.230 1.00 91.88 96 ARG A O 1
ATOM 790 N N . LEU A 1 97 ? -3.842 -2.466 12.119 1.00 91.88 97 LEU A N 1
ATOM 791 C CA . LEU A 1 97 ? -5.192 -3.017 12.257 1.00 91.88 97 LEU A CA 1
ATOM 792 C C . LEU A 1 97 ? -5.223 -4.156 13.281 1.00 91.88 97 LEU A C 1
ATOM 794 O O . LEU A 1 97 ? -6.097 -4.173 14.145 1.00 91.88 97 LEU A O 1
ATOM 798 N N . ALA A 1 98 ? -4.248 -5.067 13.212 1.00 89.88 98 ALA A N 1
ATOM 799 C CA . ALA A 1 98 ? -4.140 -6.179 14.151 1.00 89.88 98 ALA A CA 1
ATOM 800 C C . ALA A 1 98 ? -4.020 -5.660 15.583 1.00 89.88 98 ALA A C 1
ATOM 802 O O . ALA A 1 98 ? -4.751 -6.094 16.471 1.00 89.88 98 ALA A O 1
ATOM 803 N N . PHE A 1 99 ? -3.163 -4.660 15.786 1.00 87.88 99 PHE A N 1
ATOM 804 C CA . PHE A 1 99 ? -3.011 -4.036 17.087 1.00 87.88 99 PHE A CA 1
ATOM 805 C C . PHE A 1 99 ? -4.295 -3.363 17.582 1.00 87.88 99 PHE A C 1
ATOM 807 O O . PHE A 1 99 ? -4.705 -3.627 18.707 1.00 87.88 99 PHE A O 1
ATOM 814 N N . LEU A 1 100 ? -4.948 -2.524 16.767 1.00 88.25 100 LEU A N 1
ATOM 815 C CA . LEU A 1 100 ? -6.180 -1.829 17.168 1.00 88.25 100 LEU A CA 1
ATOM 816 C C . LEU A 1 100 ? -7.266 -2.807 17.624 1.00 88.25 100 LEU A C 1
ATOM 818 O O . LEU A 1 100 ? -7.935 -2.562 18.630 1.00 88.25 100 LEU A O 1
ATOM 822 N N . TYR A 1 101 ? -7.400 -3.930 16.921 1.00 87.81 101 TYR A N 1
ATOM 823 C CA . TYR A 1 101 ? -8.357 -4.968 17.273 1.00 87.81 101 TYR A CA 1
ATOM 824 C C . TYR A 1 101 ? -7.985 -5.676 18.580 1.00 87.81 101 TYR A C 1
ATOM 826 O O . TYR A 1 101 ? -8.771 -5.667 19.527 1.00 87.81 101 TYR A O 1
ATOM 834 N N . HIS A 1 102 ? -6.776 -6.241 18.669 1.00 86.31 102 HIS A N 1
ATOM 835 C CA . HIS A 1 102 ? -6.345 -7.005 19.847 1.00 86.31 102 HIS A CA 1
ATOM 836 C C . HIS A 1 102 ? -6.253 -6.135 21.105 1.00 86.31 102 HIS A C 1
ATOM 838 O O . HIS A 1 102 ? -6.566 -6.588 22.203 1.00 86.31 102 HIS A O 1
ATOM 844 N N . PHE A 1 103 ? -5.898 -4.859 20.955 1.00 86.56 103 PHE A N 1
ATOM 845 C CA . PHE A 1 103 ? -5.918 -3.889 22.045 1.00 86.56 103 PHE A CA 1
ATOM 846 C C . PHE A 1 103 ? -7.342 -3.607 22.538 1.00 86.56 103 PHE A C 1
ATOM 848 O O . PHE A 1 103 ? -7.588 -3.576 23.743 1.00 86.56 103 PHE A O 1
ATOM 855 N N . SER A 1 104 ? -8.300 -3.447 21.622 1.00 86.19 104 SER A N 1
ATOM 856 C CA . SER A 1 104 ? -9.714 -3.290 21.984 1.00 86.19 104 SER A CA 1
ATOM 857 C C . SER A 1 104 ? -10.258 -4.559 22.653 1.00 86.19 104 SER A C 1
ATOM 859 O O . SER A 1 104 ? -10.971 -4.483 23.651 1.00 86.19 104 SER A O 1
ATOM 861 N N . GLN A 1 105 ? -9.847 -5.738 22.187 1.00 85.81 105 GLN A N 1
ATOM 862 C CA . GLN A 1 105 ? -10.220 -7.010 22.803 1.00 85.81 105 GLN A CA 1
ATOM 863 C C . GLN A 1 105 ? -9.647 -7.147 24.220 1.00 85.81 105 GLN A C 1
ATOM 865 O O . GLN A 1 105 ? -10.366 -7.542 25.135 1.00 85.81 105 GLN A O 1
ATOM 870 N N . ALA A 1 106 ? -8.384 -6.767 24.429 1.00 84.56 106 ALA A N 1
ATOM 871 C CA . ALA A 1 106 ? -7.749 -6.764 25.745 1.00 84.56 106 ALA A CA 1
ATOM 872 C C . ALA A 1 106 ? -8.502 -5.879 26.752 1.00 84.56 106 ALA A C 1
ATOM 874 O O . ALA A 1 106 ? -8.714 -6.292 27.893 1.00 84.56 106 ALA A O 1
ATOM 875 N N . LYS A 1 107 ? -8.964 -4.695 26.323 1.00 84.06 107 LYS A N 1
ATOM 876 C CA . LYS A 1 107 ? -9.811 -3.819 27.149 1.00 84.06 107 LYS A CA 1
ATOM 877 C C . LYS A 1 107 ? -11.134 -4.484 27.529 1.00 84.06 107 LYS A C 1
ATOM 879 O O . LYS A 1 107 ? -11.541 -4.378 28.682 1.00 84.06 107 LYS A O 1
ATOM 884 N N . LEU A 1 108 ? -11.791 -5.159 26.583 1.00 83.31 108 LEU A N 1
ATOM 885 C CA . LEU A 1 108 ? -13.056 -5.860 26.829 1.00 83.31 108 LEU A CA 1
ATOM 886 C C . LEU A 1 108 ? -12.890 -6.980 27.862 1.00 83.31 108 LEU A C 1
ATOM 888 O O . LEU A 1 108 ? -13.675 -7.060 28.802 1.00 83.31 108 LEU A O 1
ATOM 892 N N . VAL A 1 109 ? -11.840 -7.795 27.723 1.00 81.81 109 VAL A N 1
ATOM 893 C CA . VAL A 1 109 ? -11.548 -8.891 28.661 1.00 81.81 109 VAL A CA 1
ATOM 894 C C . VAL A 1 109 ? -11.264 -8.348 30.060 1.00 81.81 109 VAL A C 1
ATOM 896 O O . VAL A 1 109 ? -11.897 -8.780 31.015 1.00 81.81 109 VAL A O 1
ATOM 899 N N . ALA A 1 110 ? -10.387 -7.349 30.193 1.00 78.56 110 ALA A N 1
ATOM 900 C CA . ALA A 1 110 ? -10.095 -6.748 31.495 1.00 78.56 110 ALA A CA 1
ATOM 901 C C . ALA A 1 110 ? -11.312 -6.036 32.112 1.00 78.56 110 ALA A C 1
ATOM 903 O O . ALA A 1 110 ? -11.477 -6.022 33.331 1.00 78.56 110 ALA A O 1
ATOM 904 N N . GLY A 1 111 ? -12.178 -5.453 31.276 1.00 73.50 111 GLY A N 1
ATOM 905 C CA . GLY A 1 111 ? -13.454 -4.881 31.694 1.00 73.50 111 GLY A CA 1
ATOM 906 C C . GLY A 1 111 ? -14.395 -5.924 32.295 1.00 73.50 111 GLY A C 1
ATOM 907 O O . GLY A 1 111 ? -14.937 -5.682 33.366 1.00 73.50 111 GLY A O 1
ATOM 908 N N . SER A 1 112 ? -14.519 -7.086 31.648 1.00 70.44 112 SER A N 1
ATOM 909 C CA . SER A 1 112 ? -15.344 -8.205 32.117 1.00 70.44 112 SER A CA 1
ATOM 910 C C . SER A 1 112 ? -14.776 -8.876 33.372 1.00 70.44 112 SER A C 1
ATOM 912 O O . SER A 1 112 ? -15.530 -9.191 34.287 1.00 70.44 112 SER A O 1
ATOM 914 N N . SER A 1 113 ? -13.455 -9.054 33.474 1.00 61.19 113 SER A N 1
ATOM 915 C CA . SER A 1 113 ? -12.834 -9.653 34.666 1.00 61.19 113 SER A CA 1
ATOM 916 C C . SER A 1 113 ? -12.990 -8.790 35.924 1.00 61.19 113 SER A C 1
ATOM 918 O O . SER A 1 113 ? -13.033 -9.329 37.026 1.00 61.19 113 SER A O 1
ATOM 920 N N . ALA A 1 114 ? -13.124 -7.468 35.781 1.00 56.75 114 ALA A N 1
ATOM 921 C CA . ALA A 1 114 ? -13.364 -6.563 36.906 1.00 56.75 114 ALA A CA 1
ATOM 922 C C . ALA A 1 114 ? -14.735 -6.773 37.583 1.00 56.75 114 ALA A C 1
ATOM 924 O O . ALA A 1 114 ? -14.899 -6.398 38.743 1.00 56.75 114 ALA A O 1
ATOM 925 N N . ASP A 1 115 ? -15.707 -7.389 36.902 1.00 50.81 115 ASP A N 1
ATOM 926 C CA . ASP A 1 115 ? -17.037 -7.649 37.469 1.00 50.81 115 ASP A CA 1
ATOM 927 C C . ASP A 1 115 ? -17.046 -8.738 38.541 1.00 50.81 115 ASP A C 1
ATOM 929 O O . ASP A 1 115 ? -17.937 -8.753 39.385 1.00 50.81 115 ASP A O 1
ATOM 933 N N . HIS A 1 116 ? -16.048 -9.623 38.556 1.00 44.81 116 HIS A N 1
ATOM 934 C CA . HIS A 1 116 ? -15.920 -10.666 39.578 1.00 44.81 116 HIS A CA 1
ATOM 935 C C . HIS A 1 116 ? -15.375 -10.162 40.927 1.00 44.81 116 HIS A C 1
ATOM 937 O O . HIS A 1 116 ? -15.249 -10.953 41.855 1.00 44.81 116 HIS A O 1
ATOM 943 N N . TYR A 1 117 ? -15.046 -8.871 41.058 1.00 43.62 117 TYR A N 1
ATOM 944 C CA . TYR A 1 117 ? -14.198 -8.375 42.150 1.00 43.62 117 TYR A CA 1
ATOM 945 C C . TYR A 1 117 ? -14.871 -7.493 43.204 1.00 43.62 117 TYR A C 1
ATOM 947 O O . TYR A 1 117 ? -14.190 -7.044 44.124 1.00 43.62 117 TYR A O 1
ATOM 955 N N . VAL A 1 118 ? -16.180 -7.234 43.125 1.00 44.81 118 VAL A N 1
ATOM 956 C CA . VAL A 1 118 ? -16.859 -6.481 44.195 1.00 44.81 118 VAL A CA 1
ATOM 957 C C . VAL A 1 118 ? -17.610 -7.428 45.119 1.00 44.81 118 VAL A C 1
ATOM 959 O O . VAL A 1 118 ? -18.834 -7.491 45.085 1.00 44.81 118 VAL A O 1
ATOM 962 N N . ASP A 1 119 ? -16.847 -8.146 45.940 1.00 39.78 119 ASP A N 1
ATOM 963 C CA . ASP A 1 119 ? -17.352 -8.817 47.134 1.00 39.78 119 ASP A CA 1
ATOM 964 C C . ASP A 1 119 ? -17.098 -7.904 48.346 1.00 39.78 119 ASP A C 1
ATOM 966 O O . ASP A 1 119 ? -15.963 -7.716 48.783 1.00 39.78 119 ASP A O 1
ATOM 970 N N . LEU A 1 120 ? -18.158 -7.259 48.839 1.00 47.81 120 LEU A N 1
ATOM 971 C CA . LEU A 1 120 ? -18.130 -6.407 50.037 1.00 47.81 120 LEU A CA 1
ATOM 972 C C . LEU A 1 120 ? -18.330 -7.222 51.333 1.00 47.81 120 LEU A C 1
ATOM 974 O O . LEU A 1 120 ? -18.471 -6.632 52.400 1.00 47.81 120 LEU A O 1
ATOM 978 N N . GLY A 1 121 ? -18.338 -8.560 51.259 1.00 47.59 121 GLY A N 1
ATOM 979 C CA . GLY A 1 121 ? -18.610 -9.448 52.393 1.00 47.59 121 GLY A CA 1
ATOM 980 C C . GLY A 1 121 ? -17.401 -9.885 53.230 1.00 47.59 121 GLY A C 1
ATOM 981 O O . GLY A 1 121 ? -17.588 -10.627 54.191 1.00 47.59 121 GLY A O 1
ATOM 982 N N . SER A 1 122 ? -16.170 -9.468 52.908 1.00 38.12 122 SER A N 1
ATOM 983 C CA . SER A 1 122 ? -14.971 -9.927 53.630 1.00 38.12 122 SER A CA 1
ATOM 984 C C . SER A 1 122 ? -14.365 -8.838 54.519 1.00 38.12 122 SER A C 1
ATOM 986 O O . SER A 1 122 ? -13.850 -7.827 54.047 1.00 38.12 122 SER A O 1
ATOM 988 N N . GLU A 1 123 ? -14.380 -9.088 55.828 1.00 44.72 123 GLU A N 1
ATOM 989 C CA . GLU A 1 123 ? -13.935 -8.216 56.931 1.00 44.72 123 GLU A CA 1
ATOM 990 C C . GLU A 1 123 ? -12.413 -7.927 56.951 1.00 44.72 123 GLU A C 1
ATOM 992 O O . GLU A 1 123 ? -11.892 -7.279 57.859 1.00 44.72 123 GLU A O 1
ATOM 997 N N . LYS A 1 124 ? -11.665 -8.375 55.933 1.00 37.06 124 LYS A N 1
ATOM 998 C CA . LYS A 1 124 ? -10.268 -7.989 55.694 1.00 37.06 124 LYS A CA 1
ATOM 999 C C . LYS A 1 124 ? -10.083 -7.600 54.227 1.00 37.06 124 LYS A C 1
ATOM 1001 O O . LYS A 1 124 ? -10.258 -8.460 53.360 1.00 37.06 124 LYS A O 1
ATOM 1006 N N . PRO A 1 125 ? -9.655 -6.358 53.923 1.00 36.88 125 PRO A N 1
ATOM 1007 C CA . PRO A 1 125 ? -9.384 -5.935 52.560 1.00 36.88 125 PRO A CA 1
ATOM 1008 C C . PRO A 1 125 ? -8.098 -6.616 52.092 1.00 36.88 125 PRO A C 1
ATOM 1010 O O . PRO A 1 125 ? -6.997 -6.078 52.195 1.00 36.88 125 PRO A O 1
ATOM 1013 N N . THR A 1 126 ? -8.223 -7.838 51.587 1.00 37.41 126 THR A N 1
ATOM 1014 C CA . THR A 1 126 ? -7.154 -8.458 50.813 1.00 37.41 126 THR A CA 1
ATOM 1015 C C . THR A 1 126 ? -7.238 -7.809 49.440 1.00 37.41 126 THR A C 1
ATOM 1017 O O . THR A 1 126 ? -8.078 -8.186 48.624 1.00 37.41 126 THR A O 1
ATOM 1020 N N . ILE A 1 127 ? -6.439 -6.757 49.222 1.00 43.81 127 ILE A N 1
ATOM 1021 C CA . ILE A 1 127 ? -6.302 -6.071 47.929 1.00 43.81 127 ILE A CA 1
ATOM 1022 C C . ILE A 1 127 ? -5.720 -7.086 46.944 1.00 43.81 127 ILE A C 1
ATOM 1024 O O . ILE A 1 127 ? -4.512 -7.184 46.746 1.00 43.81 127 ILE A O 1
ATOM 1028 N N . THR A 1 128 ? -6.594 -7.892 46.361 1.00 43.75 128 THR A N 1
ATOM 1029 C CA . THR A 1 128 ? -6.227 -8.899 45.377 1.00 43.75 128 THR A CA 1
ATOM 1030 C C . THR A 1 128 ? -6.456 -8.241 44.025 1.00 43.75 128 THR A C 1
ATOM 1032 O O . THR A 1 128 ? -7.560 -8.225 43.507 1.00 43.75 128 THR A O 1
ATOM 1035 N N . SER A 1 129 ? -5.410 -7.566 43.552 1.00 46.38 129 SER A N 1
ATOM 1036 C CA . SER A 1 129 ? -5.235 -6.956 42.227 1.00 46.38 129 SER A CA 1
ATOM 1037 C C . SER A 1 129 ? -6.362 -6.083 41.643 1.00 46.38 129 SER A C 1
ATOM 1039 O O . SER A 1 129 ? -7.345 -6.573 41.097 1.00 46.38 129 SER A O 1
ATOM 1041 N N . SER A 1 130 ? -6.142 -4.762 41.648 1.00 53.28 130 SER A N 1
ATOM 1042 C CA . SER A 1 130 ? -6.935 -3.749 40.925 1.00 53.28 130 SER A CA 1
ATOM 1043 C C . SER A 1 130 ? -7.168 -4.122 39.442 1.00 53.28 130 SER A C 1
ATOM 1045 O O . SER A 1 130 ? -6.261 -4.672 38.824 1.00 53.28 130 SER A O 1
ATOM 1047 N N . PRO A 1 131 ? -8.294 -3.743 38.798 1.00 53.16 131 PRO A N 1
ATOM 1048 C CA . PRO A 1 131 ? -8.511 -3.892 37.348 1.00 53.16 131 PRO A CA 1
ATOM 1049 C C . PRO A 1 131 ? -7.387 -3.313 36.475 1.00 53.16 131 PRO A C 1
ATOM 1051 O O . PRO A 1 131 ? -7.183 -3.758 35.345 1.00 53.16 131 PRO A O 1
ATOM 1054 N N . THR A 1 132 ? -6.647 -2.324 36.992 1.00 54.97 132 THR A N 1
ATOM 1055 C CA . THR A 1 132 ? -5.429 -1.823 36.341 1.00 54.97 132 THR A CA 1
ATOM 1056 C C . THR A 1 132 ? -4.361 -2.908 36.232 1.00 54.97 132 THR A C 1
ATOM 1058 O O . THR A 1 132 ? -3.740 -3.000 35.187 1.00 54.97 132 THR A O 1
ATOM 1061 N N . MET A 1 133 ? -4.225 -3.805 37.215 1.00 54.88 133 MET A N 1
ATOM 1062 C CA . MET A 1 133 ? -3.250 -4.901 37.190 1.00 54.88 133 MET A CA 1
ATOM 1063 C C . MET A 1 133 ? -3.518 -5.916 36.071 1.00 54.88 133 MET A C 1
ATOM 1065 O O . MET A 1 133 ? -2.577 -6.307 35.393 1.00 54.88 133 MET A O 1
ATOM 1069 N N . VAL A 1 134 ? -4.779 -6.278 35.792 1.00 65.94 134 VAL A N 1
ATOM 1070 C CA . VAL A 1 134 ? -5.119 -7.197 34.678 1.00 65.94 134 VAL A CA 1
ATOM 1071 C C . VAL A 1 134 ? -4.773 -6.579 33.318 1.00 65.94 134 VAL A C 1
ATOM 1073 O O . VAL A 1 134 ? -4.321 -7.263 32.397 1.00 65.94 134 VAL A O 1
ATOM 1076 N N . LEU A 1 135 ? -4.970 -5.265 33.178 1.00 69.69 135 LEU A N 1
ATOM 1077 C CA . LEU A 1 135 ? -4.591 -4.537 31.969 1.00 69.69 135 LEU A CA 1
ATOM 1078 C C . LEU A 1 135 ? -3.065 -4.347 31.882 1.00 69.69 135 LEU A C 1
ATOM 1080 O O . LEU A 1 135 ? -2.502 -4.490 30.801 1.00 69.69 135 LEU A O 1
ATOM 1084 N N . ASP A 1 136 ? -2.398 -4.074 33.004 1.00 67.44 136 ASP A N 1
ATOM 1085 C CA . ASP A 1 136 ? -0.947 -3.871 33.108 1.00 67.44 136 ASP A CA 1
ATOM 1086 C C . ASP A 1 136 ? -0.152 -5.163 32.841 1.00 67.44 136 ASP A C 1
ATOM 1088 O O . ASP A 1 136 ? 0.949 -5.113 32.283 1.00 67.44 136 ASP A O 1
ATOM 1092 N N . GLU A 1 137 ? -0.726 -6.328 33.155 1.00 73.62 137 GLU A N 1
ATOM 1093 C CA . GLU A 1 137 ? -0.185 -7.644 32.794 1.00 73.62 137 GLU A CA 1
ATOM 1094 C C . GLU A 1 137 ? -0.391 -7.991 31.310 1.00 73.62 137 GLU A C 1
ATOM 1096 O O . GLU A 1 137 ? 0.326 -8.828 30.751 1.00 73.62 137 GLU A O 1
ATOM 1101 N N . ASN A 1 138 ? -1.325 -7.326 30.623 1.00 79.38 138 ASN A N 1
ATOM 1102 C CA . ASN A 1 138 ? -1.608 -7.614 29.226 1.00 79.38 138 ASN A CA 1
ATOM 1103 C C . ASN A 1 138 ? -0.480 -7.119 28.302 1.00 79.38 138 ASN A C 1
ATOM 1105 O O . ASN A 1 138 ? -0.144 -5.931 28.245 1.00 79.38 138 ASN A O 1
ATOM 1109 N N . TRP A 1 139 ? 0.063 -8.031 27.491 1.00 80.62 139 TRP A N 1
ATOM 1110 C CA . TRP A 1 139 ? 1.169 -7.745 26.575 1.00 80.62 139 TRP A CA 1
ATOM 1111 C C . TRP A 1 139 ? 0.887 -6.580 25.613 1.00 80.62 139 TRP A C 1
ATOM 1113 O O . TRP A 1 139 ? 1.782 -5.764 25.372 1.00 80.62 139 TRP A O 1
ATOM 1123 N N . TYR A 1 140 ? -0.343 -6.476 25.095 1.00 79.88 140 TYR A N 1
ATOM 1124 C CA . TYR A 1 140 ? -0.742 -5.427 24.150 1.00 79.88 140 TYR A CA 1
ATOM 1125 C C . TYR A 1 140 ? -0.760 -4.047 24.803 1.00 79.88 140 TYR A C 1
ATOM 1127 O O . TYR A 1 140 ? -0.362 -3.060 24.183 1.00 79.88 140 TYR A O 1
ATOM 1135 N N . TYR A 1 141 ? -1.180 -3.973 26.066 1.00 80.19 141 TYR A N 1
ATOM 1136 C CA . TYR A 1 141 ? -1.204 -2.725 26.819 1.00 80.19 141 TYR A CA 1
ATOM 1137 C C . TYR A 1 141 ? 0.206 -2.283 27.225 1.00 80.19 141 TYR A C 1
ATOM 1139 O O . TYR A 1 141 ? 0.570 -1.115 27.035 1.00 80.19 141 TYR A O 1
ATOM 1147 N N . LYS A 1 142 ? 1.029 -3.231 27.692 1.00 83.50 142 LYS A N 1
ATOM 1148 C CA . LYS A 1 142 ? 2.433 -3.003 28.059 1.00 83.50 142 LYS A CA 1
ATOM 1149 C C . LYS A 1 142 ? 3.275 -2.509 26.883 1.00 83.50 142 LYS A C 1
ATOM 1151 O O . LYS A 1 142 ? 4.136 -1.652 27.053 1.00 83.50 142 LYS A O 1
ATOM 1156 N N . HIS A 1 143 ? 3.018 -3.017 25.680 1.00 83.44 143 HIS A N 1
ATOM 1157 C CA . HIS A 1 143 ? 3.797 -2.690 24.485 1.00 83.44 143 HIS A CA 1
ATOM 1158 C C . HIS A 1 143 ? 3.103 -1.725 23.522 1.00 83.44 143 HIS A C 1
ATOM 1160 O O . HIS A 1 143 ? 3.564 -1.578 22.392 1.00 83.44 143 HIS A O 1
ATOM 1166 N N . ARG A 1 144 ? 2.043 -1.028 23.950 1.00 82.31 144 ARG A N 1
ATOM 1167 C CA . ARG A 1 144 ? 1.237 -0.136 23.094 1.00 82.31 144 ARG A CA 1
ATOM 1168 C C . ARG A 1 144 ? 2.050 0.882 22.284 1.00 82.31 144 ARG A C 1
ATOM 1170 O O . ARG A 1 144 ? 1.689 1.210 21.158 1.00 82.31 144 ARG A O 1
ATOM 1177 N N . GLU A 1 145 ? 3.182 1.343 22.817 1.00 81.44 145 GLU A N 1
ATOM 1178 C CA . GLU A 1 145 ? 4.070 2.300 22.145 1.00 81.44 145 GLU A CA 1
ATOM 1179 C C . GLU A 1 145 ? 4.697 1.741 20.858 1.00 81.44 145 GLU A C 1
ATOM 1181 O O . GLU A 1 145 ? 4.852 2.476 19.876 1.00 81.44 145 GLU A O 1
ATOM 1186 N N . LYS A 1 146 ? 4.975 0.428 20.822 1.00 77.19 146 LYS A N 1
ATOM 1187 C CA . LYS A 1 146 ? 5.535 -0.291 19.662 1.00 77.19 146 LYS A CA 1
ATOM 1188 C C . LYS A 1 146 ? 4.540 -0.446 18.508 1.00 77.19 146 LYS A C 1
ATOM 1190 O O . LYS A 1 146 ? 4.893 -0.956 17.453 1.00 77.19 146 LYS A O 1
ATOM 1195 N N . PHE A 1 147 ? 3.298 -0.010 18.683 1.00 77.06 147 PHE A N 1
ATOM 1196 C CA . PHE A 1 147 ? 2.250 -0.142 17.670 1.00 77.06 147 PHE A CA 1
ATOM 1197 C C . PHE A 1 147 ? 1.627 1.201 17.292 1.00 77.06 147 PHE A C 1
ATOM 1199 O O . PHE A 1 147 ? 0.622 1.267 16.583 1.00 77.06 147 PHE A O 1
ATOM 1206 N N . THR A 1 148 ? 2.259 2.293 17.728 1.00 84.50 148 THR A N 1
ATOM 1207 C CA . THR A 1 148 ? 1.943 3.638 17.257 1.00 84.50 148 THR A CA 1
ATOM 1208 C C . THR A 1 148 ? 2.353 3.802 15.796 1.00 84.50 148 THR A C 1
ATOM 1210 O O . THR A 1 148 ? 3.327 3.206 15.328 1.00 84.50 148 THR A O 1
ATOM 1213 N N . THR A 1 149 ? 1.656 4.682 15.071 1.00 87.69 149 THR A N 1
ATOM 1214 C CA . THR A 1 149 ? 2.044 5.055 13.700 1.00 87.69 149 THR A CA 1
ATOM 1215 C C . THR A 1 149 ? 3.507 5.504 13.642 1.00 87.69 149 THR A C 1
ATOM 1217 O O . THR A 1 149 ? 4.215 5.135 12.715 1.00 87.69 149 THR A O 1
ATOM 1220 N N . ASN A 1 150 ? 3.989 6.220 14.663 1.00 89.75 150 ASN A N 1
ATOM 1221 C CA . ASN A 1 150 ? 5.373 6.692 14.738 1.00 89.75 150 ASN A CA 1
ATOM 1222 C C . ASN A 1 150 ? 6.385 5.542 14.788 1.00 89.75 150 ASN A C 1
ATOM 1224 O O . ASN A 1 150 ? 7.416 5.607 14.122 1.00 89.75 150 ASN A O 1
ATOM 1228 N N . TYR A 1 151 ? 6.097 4.480 15.544 1.00 92.06 151 TYR A N 1
ATOM 1229 C CA . TYR A 1 151 ? 6.965 3.306 15.580 1.00 92.06 151 TYR A CA 1
ATOM 1230 C C . TYR A 1 151 ? 6.991 2.586 14.227 1.00 92.06 151 TYR A C 1
ATOM 1232 O O . TYR A 1 151 ? 8.065 2.273 13.721 1.00 92.06 151 TYR A O 1
ATOM 1240 N N . ILE A 1 152 ? 5.827 2.406 13.593 1.00 94.00 152 ILE A N 1
ATOM 1241 C CA . ILE A 1 152 ? 5.731 1.800 12.254 1.00 94.00 152 ILE A CA 1
ATOM 1242 C C . ILE A 1 152 ? 6.511 2.634 11.228 1.00 94.00 152 ILE A C 1
ATOM 1244 O O . ILE A 1 152 ? 7.258 2.082 10.427 1.00 94.00 152 ILE A O 1
ATOM 1248 N N . VAL A 1 153 ? 6.411 3.965 11.284 1.00 95.31 153 VAL A N 1
ATOM 1249 C CA . VAL A 1 153 ? 7.186 4.871 10.422 1.00 95.31 153 VAL A CA 1
ATOM 1250 C C . VAL A 1 153 ? 8.691 4.687 10.634 1.00 95.31 153 VAL A C 1
ATOM 1252 O O . VAL A 1 153 ? 9.428 4.622 9.655 1.00 95.31 153 VAL A O 1
ATOM 1255 N N . ARG A 1 154 ? 9.164 4.533 11.879 1.00 95.69 154 ARG A N 1
ATOM 1256 C CA . ARG A 1 154 ? 10.583 4.234 12.153 1.00 95.69 154 ARG A CA 1
ATOM 1257 C C . ARG A 1 154 ? 11.022 2.900 11.541 1.00 95.69 154 ARG A C 1
ATOM 1259 O O . ARG A 1 154 ? 12.117 2.836 10.991 1.00 95.69 154 ARG A O 1
ATOM 1266 N N . LEU A 1 155 ? 10.175 1.867 11.586 1.00 94.94 155 LEU A N 1
ATOM 1267 C CA . LEU A 1 155 ? 10.454 0.586 10.922 1.00 94.94 155 LEU A CA 1
ATOM 1268 C C . LEU A 1 155 ? 10.537 0.737 9.397 1.00 94.94 155 LEU A C 1
ATOM 1270 O O . LEU A 1 155 ? 11.458 0.200 8.789 1.00 94.94 155 LEU A O 1
ATOM 1274 N N . ILE A 1 156 ? 9.621 1.500 8.789 1.00 96.00 156 ILE A N 1
ATOM 1275 C CA . ILE A 1 156 ? 9.639 1.791 7.347 1.00 96.00 156 ILE A CA 1
ATOM 1276 C C . ILE A 1 156 ? 10.922 2.538 6.969 1.00 96.00 156 ILE A C 1
ATOM 1278 O O . ILE A 1 156 ? 11.598 2.148 6.023 1.00 96.00 156 ILE A O 1
ATOM 1282 N N . ILE A 1 157 ? 11.306 3.567 7.730 1.00 96.88 157 ILE A N 1
ATOM 1283 C CA . ILE A 1 157 ? 12.553 4.312 7.504 1.00 96.88 157 ILE A CA 1
ATOM 1284 C C . ILE A 1 157 ? 13.768 3.383 7.611 1.00 96.88 157 ILE A C 1
ATOM 1286 O O . ILE A 1 157 ? 14.652 3.441 6.758 1.00 96.88 157 ILE A O 1
ATOM 1290 N N . GLY A 1 158 ? 13.809 2.499 8.612 1.00 96.75 158 GLY A N 1
ATOM 1291 C CA . GLY A 1 158 ? 14.865 1.492 8.742 1.00 96.75 158 GLY A CA 1
ATOM 1292 C C . GLY A 1 158 ? 14.930 0.540 7.541 1.00 96.75 158 GLY A C 1
ATOM 1293 O O . GLY A 1 158 ? 16.006 0.332 6.983 1.00 96.75 158 GLY A O 1
ATOM 1294 N N . ALA A 1 159 ? 13.783 0.026 7.088 1.00 95.56 159 ALA A N 1
ATOM 1295 C CA . ALA A 1 159 ? 13.683 -0.843 5.915 1.00 95.56 159 ALA A CA 1
ATOM 1296 C C . ALA A 1 159 ? 14.137 -0.149 4.619 1.00 95.56 159 ALA A C 1
ATOM 1298 O O . ALA A 1 159 ? 14.870 -0.737 3.824 1.00 95.56 159 ALA A O 1
ATOM 1299 N N . LEU A 1 160 ? 13.749 1.114 4.422 1.00 96.19 160 LEU A N 1
ATOM 1300 C CA . LEU A 1 160 ? 14.190 1.921 3.283 1.00 96.19 160 LEU A CA 1
ATOM 1301 C C . LEU A 1 160 ? 15.685 2.218 3.348 1.00 96.19 160 LEU A C 1
ATOM 1303 O O . LEU A 1 160 ? 16.364 2.118 2.334 1.00 96.19 160 LEU A O 1
ATOM 1307 N N . SER A 1 161 ? 16.215 2.516 4.535 1.00 96.75 161 SER A N 1
ATOM 1308 C CA . SER A 1 161 ? 17.647 2.777 4.726 1.00 96.75 161 SER A CA 1
ATOM 1309 C C . SER A 1 161 ? 18.481 1.539 4.394 1.00 96.75 161 SER A C 1
ATOM 1311 O O . SER A 1 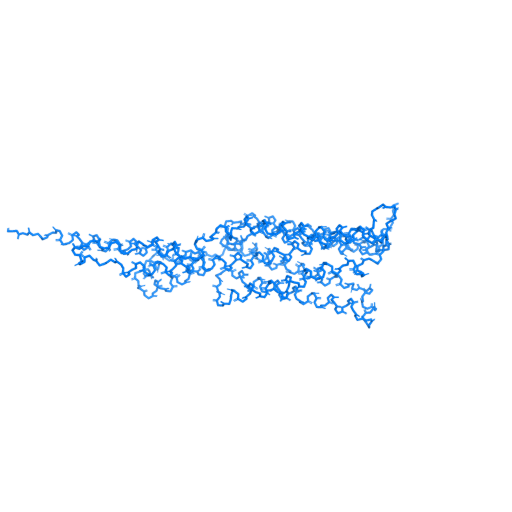161 ? 19.490 1.635 3.698 1.00 96.75 161 SER A O 1
ATOM 1313 N N . PHE A 1 162 ? 18.021 0.360 4.824 1.00 95.75 162 PHE A N 1
ATOM 1314 C CA . PHE A 1 162 ? 18.623 -0.920 4.456 1.00 95.75 162 PHE A CA 1
ATOM 1315 C C . PHE A 1 162 ? 18.591 -1.147 2.938 1.00 95.75 162 PHE A C 1
ATOM 1317 O O . PHE A 1 162 ? 19.613 -1.472 2.336 1.00 95.75 162 PHE A O 1
ATOM 1324 N N . GLN A 1 163 ? 17.451 -0.903 2.291 1.00 94.81 163 GLN A N 1
ATOM 1325 C CA . GLN A 1 163 ? 17.330 -1.054 0.842 1.00 94.81 163 GLN A CA 1
ATOM 1326 C C . GLN A 1 163 ? 18.199 -0.052 0.062 1.00 94.81 163 GLN A C 1
ATOM 1328 O O . GLN A 1 163 ? 18.789 -0.404 -0.963 1.00 94.81 163 GLN A O 1
ATOM 1333 N N . MET A 1 164 ? 18.314 1.187 0.541 1.00 94.44 164 MET A N 1
ATOM 1334 C CA . MET A 1 164 ? 19.215 2.188 -0.028 1.00 94.44 164 MET A CA 1
ATOM 1335 C C . MET A 1 164 ? 20.674 1.747 0.097 1.00 94.44 164 MET A C 1
ATOM 1337 O O . MET A 1 164 ? 21.412 1.851 -0.878 1.00 94.44 164 MET A O 1
ATOM 1341 N N . ALA A 1 165 ? 21.080 1.186 1.240 1.00 95.75 165 ALA A N 1
ATOM 1342 C CA . ALA A 1 165 ? 22.424 0.639 1.421 1.00 95.75 165 ALA A CA 1
ATOM 1343 C C . ALA A 1 165 ? 22.715 -0.516 0.446 1.00 95.75 165 ALA A C 1
ATOM 1345 O O . ALA A 1 165 ? 23.774 -0.534 -0.178 1.00 95.75 165 ALA A O 1
ATOM 1346 N N . LEU A 1 166 ? 21.760 -1.432 0.240 1.00 93.94 166 LEU A N 1
ATOM 1347 C CA . LEU A 1 166 ? 21.884 -2.492 -0.770 1.00 93.94 166 LEU A CA 1
ATOM 1348 C C . LEU A 1 166 ? 21.986 -1.929 -2.193 1.00 93.94 166 LEU A C 1
ATOM 1350 O O . LEU A 1 166 ? 22.769 -2.423 -2.998 1.00 93.94 166 LEU A O 1
ATOM 1354 N N . THR A 1 167 ? 21.225 -0.880 -2.505 1.00 92.75 167 THR A N 1
ATOM 1355 C CA . THR A 1 167 ? 21.254 -0.235 -3.828 1.00 92.75 167 THR A CA 1
ATOM 1356 C C . THR A 1 167 ? 22.586 0.472 -4.075 1.00 92.75 167 THR A C 1
ATOM 1358 O O . THR A 1 167 ? 23.158 0.340 -5.154 1.00 92.75 167 THR A O 1
ATOM 1361 N N . LEU A 1 168 ? 23.121 1.157 -3.060 1.00 92.44 168 LEU A N 1
ATOM 1362 C CA . LEU A 1 168 ? 24.454 1.761 -3.096 1.00 92.44 168 LEU A CA 1
ATOM 1363 C C . LEU A 1 168 ? 25.545 0.709 -3.292 1.00 92.44 168 LEU A C 1
ATOM 1365 O O . LEU A 1 168 ? 26.448 0.912 -4.099 1.00 92.44 168 LEU A O 1
ATOM 1369 N N . LEU A 1 169 ? 25.440 -0.427 -2.595 1.00 91.94 169 LEU A N 1
ATOM 1370 C CA . LEU A 1 169 ? 26.348 -1.556 -2.763 1.00 91.94 169 LEU A CA 1
ATOM 1371 C C . LEU A 1 169 ? 26.320 -2.054 -4.216 1.00 91.94 169 LEU A C 1
ATOM 1373 O O . LEU A 1 169 ? 27.364 -2.127 -4.855 1.00 91.94 169 LEU A O 1
ATOM 1377 N N . VAL A 1 170 ? 25.132 -2.331 -4.766 1.00 90.25 170 VAL A N 1
ATOM 1378 C CA . VAL A 1 170 ? 24.983 -2.755 -6.169 1.00 90.25 170 VAL A CA 1
ATOM 1379 C C . VAL A 1 170 ? 25.609 -1.737 -7.116 1.00 90.25 170 VAL A C 1
ATOM 1381 O O . VAL A 1 170 ? 26.390 -2.124 -7.981 1.00 90.25 170 VAL A O 1
ATOM 1384 N N . GLN A 1 171 ? 25.330 -0.447 -6.924 1.00 88.31 171 GLN A N 1
ATOM 1385 C CA . GLN A 1 171 ? 25.885 0.628 -7.744 1.00 88.31 171 GLN A CA 1
ATOM 1386 C C . GLN A 1 171 ? 27.418 0.719 -7.665 1.00 88.31 171 GLN A C 1
ATOM 1388 O O . GLN A 1 171 ? 28.054 1.063 -8.659 1.00 88.31 171 GLN A O 1
ATOM 1393 N N . ALA A 1 172 ? 28.021 0.401 -6.517 1.00 87.44 172 ALA A N 1
ATOM 1394 C CA . ALA A 1 172 ? 29.474 0.374 -6.365 1.00 87.44 172 ALA A CA 1
ATOM 1395 C C . ALA A 1 172 ? 30.128 -0.791 -7.132 1.00 87.44 172 ALA A C 1
ATOM 1397 O O . ALA A 1 172 ? 31.244 -0.639 -7.627 1.00 87.44 172 ALA A O 1
ATOM 1398 N N . PHE A 1 173 ? 29.440 -1.932 -7.261 1.00 87.31 173 PHE A N 1
ATOM 1399 C CA . PHE A 1 173 ? 29.974 -3.136 -7.915 1.00 87.31 173 PHE A CA 1
ATOM 1400 C C . PHE A 1 173 ? 29.622 -3.273 -9.402 1.00 87.31 173 PHE A C 1
ATOM 1402 O O . PHE A 1 173 ? 30.306 -4.004 -10.118 1.00 87.31 173 PHE A O 1
ATOM 1409 N N . THR A 1 174 ? 28.575 -2.607 -9.892 1.00 83.56 174 THR A N 1
ATOM 1410 C CA . THR A 1 174 ? 28.172 -2.676 -11.306 1.00 83.56 174 THR A CA 1
ATOM 1411 C C . THR A 1 174 ? 28.640 -1.450 -12.079 1.00 83.56 174 THR A C 1
ATOM 1413 O O . THR A 1 174 ? 28.452 -0.321 -11.644 1.00 83.56 174 THR A O 1
ATOM 1416 N N . THR A 1 175 ? 29.189 -1.644 -13.275 1.00 75.38 175 THR A N 1
ATOM 1417 C CA . THR A 1 175 ? 29.537 -0.538 -14.183 1.00 75.38 175 THR A CA 1
ATOM 1418 C C . THR A 1 175 ? 28.327 -0.015 -14.960 1.00 75.38 175 THR A C 1
ATOM 1420 O O . THR A 1 175 ? 28.337 1.120 -15.425 1.00 75.38 175 THR A O 1
ATOM 1423 N N . LYS A 1 176 ? 27.244 -0.803 -15.071 1.00 74.62 176 LYS A N 1
ATOM 1424 C CA . LYS A 1 176 ? 26.043 -0.441 -15.849 1.00 74.62 176 LYS A CA 1
ATOM 1425 C C . LYS A 1 176 ? 25.191 0.644 -15.186 1.00 74.62 176 LYS A C 1
ATOM 1427 O O . LYS A 1 176 ? 24.502 1.391 -15.870 1.00 74.62 176 LYS A O 1
ATOM 1432 N N . PHE A 1 177 ? 25.228 0.739 -13.861 1.00 76.81 177 PHE A N 1
ATOM 1433 C CA . PHE A 1 177 ? 24.395 1.667 -13.086 1.00 76.81 177 PHE A CA 1
ATOM 1434 C C . PHE A 1 177 ? 25.217 2.773 -12.404 1.00 76.81 177 PHE A C 1
ATOM 1436 O O . PHE A 1 177 ? 24.691 3.484 -11.549 1.00 76.81 177 PHE A O 1
ATOM 1443 N N . GLN A 1 178 ? 26.492 2.942 -12.780 1.00 77.00 178 GLN A N 1
ATOM 1444 C CA . GLN A 1 178 ? 27.319 4.056 -12.313 1.00 77.00 178 GLN A CA 1
ATOM 1445 C C . GLN A 1 178 ? 26.786 5.395 -12.843 1.00 77.00 178 GLN A C 1
ATOM 1447 O O . GLN A 1 178 ? 26.308 5.498 -13.971 1.00 77.00 178 GLN A O 1
ATOM 1452 N N . ILE A 1 179 ? 26.867 6.432 -12.004 1.00 78.44 179 ILE A N 1
ATOM 1453 C CA . ILE A 1 179 ? 26.495 7.807 -12.377 1.00 78.44 179 ILE A CA 1
ATOM 1454 C C . ILE A 1 179 ? 27.656 8.483 -13.128 1.00 78.44 179 ILE A C 1
ATOM 1456 O O . ILE A 1 179 ? 27.424 9.260 -14.050 1.00 78.44 179 ILE A O 1
ATOM 1460 N N . THR A 1 180 ? 28.898 8.137 -12.775 1.00 69.50 180 THR A N 1
ATOM 1461 C CA . THR A 1 180 ? 30.136 8.716 -13.320 1.00 69.50 180 THR A CA 1
ATOM 1462 C C . THR A 1 180 ? 31.202 7.609 -13.391 1.00 69.50 180 THR A C 1
ATOM 1464 O O . THR A 1 180 ? 31.312 6.876 -12.406 1.00 69.50 180 THR A O 1
ATOM 1467 N N . PRO A 1 181 ? 32.003 7.447 -14.471 1.00 68.62 181 PRO A N 1
ATOM 1468 C CA . PRO A 1 181 ? 32.082 8.252 -15.699 1.00 68.62 181 PRO A CA 1
ATOM 1469 C C . PRO A 1 181 ? 31.173 7.783 -16.851 1.00 68.62 181 PRO A C 1
ATOM 1471 O O . PRO A 1 181 ? 30.959 8.545 -17.789 1.00 68.62 181 PRO A O 1
ATOM 1474 N N . THR A 1 182 ? 30.637 6.561 -16.806 1.00 71.94 182 THR A N 1
ATOM 1475 C CA . THR A 1 182 ? 29.794 5.998 -17.875 1.00 71.94 182 THR A CA 1
ATOM 1476 C C . THR A 1 182 ? 28.443 5.556 -17.327 1.00 71.94 182 THR A C 1
ATOM 1478 O O . THR A 1 182 ? 28.389 4.704 -16.444 1.00 71.94 182 THR A O 1
ATOM 1481 N N . MET A 1 183 ? 27.362 6.107 -17.878 1.00 78.44 183 MET A N 1
ATOM 1482 C CA . MET A 1 183 ? 25.981 5.760 -17.540 1.00 78.44 183 MET A CA 1
ATOM 1483 C C . MET A 1 183 ? 25.399 4.869 -18.639 1.00 78.44 183 MET A C 1
ATOM 1485 O O . MET A 1 183 ? 25.400 5.266 -19.805 1.00 78.44 183 MET A O 1
ATOM 1489 N N . ALA A 1 184 ? 24.884 3.686 -18.290 1.00 81.56 184 ALA A N 1
ATOM 1490 C CA . ALA A 1 184 ? 24.124 2.903 -19.260 1.00 81.56 184 ALA A CA 1
ATOM 1491 C C . ALA A 1 184 ? 22.751 3.543 -19.512 1.00 81.56 184 ALA A C 1
ATOM 1493 O O . ALA A 1 184 ? 22.125 4.106 -18.605 1.00 81.56 184 ALA A O 1
ATOM 1494 N N . LEU A 1 185 ? 22.290 3.414 -20.753 1.00 83.81 185 LEU A N 1
ATOM 1495 C CA . LEU A 1 185 ? 20.985 3.861 -21.228 1.00 83.81 185 LEU A CA 1
ATOM 1496 C C . LEU A 1 185 ? 20.224 2.650 -21.784 1.00 83.81 185 LEU A C 1
ATOM 1498 O O . LEU A 1 185 ? 20.844 1.697 -22.264 1.00 83.81 185 LEU A O 1
ATOM 1502 N N . GLY A 1 186 ? 18.893 2.673 -21.718 1.00 76.81 186 GLY A N 1
ATOM 1503 C CA . GLY A 1 186 ? 18.068 1.640 -22.344 1.00 76.81 186 GLY A CA 1
ATOM 1504 C C . GLY A 1 186 ? 17.603 0.522 -21.406 1.00 76.81 186 GLY A C 1
ATOM 1505 O O . GLY A 1 186 ? 17.096 0.758 -20.303 1.00 76.81 186 GLY A O 1
ATOM 1506 N N . ASN A 1 187 ? 17.720 -0.728 -21.873 1.00 68.81 187 ASN A N 1
ATOM 1507 C CA . ASN A 1 187 ? 17.132 -1.905 -21.229 1.00 68.81 187 ASN A CA 1
ATOM 1508 C C . ASN A 1 187 ? 17.848 -2.306 -19.928 1.00 68.81 187 ASN A C 1
ATOM 1510 O O . ASN A 1 187 ? 18.710 -3.184 -19.912 1.00 68.81 187 ASN A O 1
ATOM 1514 N N . CYS A 1 188 ? 17.442 -1.677 -18.829 1.00 75.62 188 CYS A N 1
ATOM 1515 C CA . CYS A 1 188 ? 18.040 -1.874 -17.512 1.00 75.62 188 CYS A CA 1
ATOM 1516 C C . CYS A 1 188 ? 17.048 -2.305 -16.433 1.00 75.62 188 CYS A C 1
ATOM 1518 O O . CYS A 1 188 ? 17.335 -2.132 -15.258 1.00 75.62 188 CYS A O 1
ATOM 1520 N N . LEU A 1 189 ? 15.882 -2.846 -16.799 1.00 69.50 189 LEU A N 1
ATOM 1521 C CA . LEU A 1 189 ? 14.949 -3.450 -15.832 1.00 69.50 189 LEU A CA 1
ATOM 1522 C C . LEU A 1 189 ? 15.146 -4.956 -15.653 1.00 69.50 189 LEU A C 1
ATOM 1524 O O . LEU A 1 189 ? 14.446 -5.576 -14.858 1.00 69.50 189 LEU A O 1
ATOM 1528 N N . VAL A 1 190 ? 16.072 -5.547 -16.405 1.00 69.12 190 VAL A N 1
ATOM 1529 C CA . VAL A 1 190 ? 16.383 -6.971 -16.344 1.00 69.12 190 VAL A CA 1
ATOM 1530 C C . VAL A 1 190 ? 17.877 -7.097 -16.097 1.00 69.12 190 VAL A C 1
ATOM 1532 O O . VAL A 1 190 ? 18.693 -6.776 -16.959 1.00 69.12 190 VAL A O 1
ATOM 1535 N N . GLY A 1 191 ? 18.229 -7.522 -14.890 1.00 78.69 191 GLY A N 1
ATOM 1536 C CA . GLY A 1 191 ? 19.610 -7.634 -14.443 1.00 78.69 191 GLY A CA 1
ATOM 1537 C C . GLY A 1 191 ? 19.690 -8.228 -13.044 1.00 78.69 191 GLY A C 1
ATOM 1538 O O . GLY A 1 191 ? 18.719 -8.194 -12.282 1.00 78.69 191 GLY A O 1
ATOM 1539 N N . TRP A 1 192 ? 20.854 -8.773 -12.699 1.00 84.31 192 TRP A N 1
ATOM 1540 C CA . TRP A 1 192 ? 21.112 -9.271 -11.346 1.00 84.31 192 TRP A CA 1
ATOM 1541 C C . TRP A 1 192 ? 21.087 -8.124 -10.321 1.00 84.31 192 TRP A C 1
ATOM 1543 O O . TRP A 1 192 ? 20.827 -8.336 -9.141 1.00 84.31 192 TRP A O 1
ATOM 1553 N N . GLU A 1 193 ? 21.272 -6.892 -10.792 1.00 87.62 193 GLU A N 1
ATOM 1554 C CA . GLU A 1 193 ? 21.217 -5.661 -10.017 1.00 87.62 193 GLU A CA 1
ATOM 1555 C C . GLU A 1 193 ? 19.850 -5.436 -9.347 1.00 87.62 193 GLU A C 1
ATOM 1557 O O . GLU A 1 193 ? 19.774 -4.788 -8.306 1.00 87.62 193 GLU A O 1
ATOM 1562 N N . PHE A 1 194 ? 18.772 -6.018 -9.888 1.00 87.94 194 PHE A N 1
ATOM 1563 C CA . PHE A 1 194 ? 17.425 -5.946 -9.307 1.00 87.94 194 PHE A CA 1
ATOM 1564 C C . PHE A 1 194 ? 17.125 -7.062 -8.298 1.00 87.94 194 PHE A C 1
ATOM 1566 O O . PHE A 1 194 ? 16.101 -6.999 -7.616 1.00 87.94 194 PHE A O 1
ATOM 1573 N N . ILE A 1 195 ? 18.014 -8.053 -8.137 1.00 89.06 195 ILE A N 1
ATOM 1574 C CA . ILE A 1 195 ? 17.829 -9.160 -7.183 1.00 89.06 195 ILE A CA 1
ATOM 1575 C C . ILE A 1 195 ? 17.518 -8.649 -5.768 1.00 89.06 195 ILE A C 1
ATOM 1577 O O . ILE A 1 195 ? 16.558 -9.155 -5.186 1.00 89.06 195 ILE A O 1
ATOM 1581 N N . PRO A 1 196 ? 18.214 -7.637 -5.206 1.00 91.75 196 PRO A N 1
ATOM 1582 C CA . PRO A 1 196 ? 17.872 -7.121 -3.883 1.00 91.75 196 PRO A CA 1
ATOM 1583 C C . PRO A 1 196 ? 16.4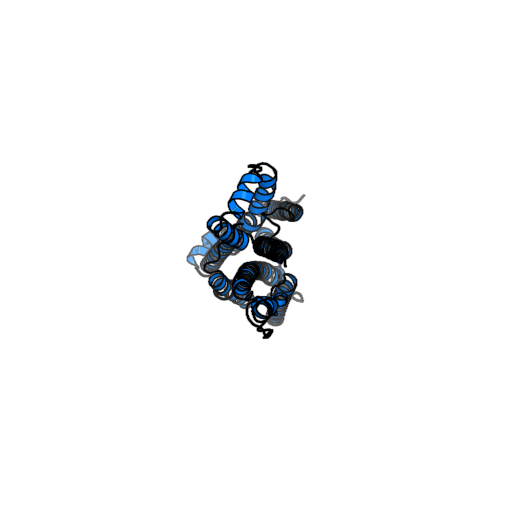34 -6.608 -3.788 1.00 91.75 196 PRO A C 1
ATOM 1585 O O . PRO A 1 196 ? 15.751 -6.906 -2.815 1.00 91.75 196 PRO A O 1
ATOM 1588 N N . VAL A 1 197 ? 15.953 -5.881 -4.803 1.00 90.50 197 VAL A N 1
ATOM 1589 C CA . VAL A 1 197 ? 14.573 -5.366 -4.851 1.00 90.50 197 VAL A CA 1
ATOM 1590 C C . VAL A 1 197 ? 13.571 -6.514 -4.933 1.00 90.50 197 VAL A C 1
ATOM 1592 O O . VAL A 1 197 ? 12.557 -6.496 -4.235 1.00 90.50 197 VAL A O 1
ATOM 1595 N N . TYR A 1 198 ? 13.843 -7.528 -5.757 1.00 90.31 198 TYR A N 1
ATOM 1596 C CA . TYR A 1 198 ? 12.962 -8.687 -5.884 1.00 90.31 198 TYR A CA 1
ATOM 1597 C C . TYR A 1 198 ? 12.920 -9.524 -4.611 1.00 90.31 198 TYR A C 1
ATOM 1599 O O . TYR A 1 198 ? 11.835 -9.913 -4.192 1.00 90.31 198 TYR A O 1
ATOM 1607 N N . LEU A 1 199 ? 14.066 -9.769 -3.971 1.00 92.62 199 LEU A N 1
ATOM 1608 C CA . LEU A 1 199 ? 14.140 -10.537 -2.730 1.00 92.62 199 LEU A CA 1
ATOM 1609 C C . LEU A 1 199 ? 13.430 -9.822 -1.584 1.00 92.62 199 LEU A C 1
ATOM 1611 O O . LEU A 1 199 ? 12.650 -10.455 -0.873 1.00 92.62 199 LEU A O 1
ATOM 1615 N N . THR A 1 200 ? 13.638 -8.512 -1.416 1.00 92.19 200 THR A N 1
ATOM 1616 C CA . THR A 1 200 ? 12.933 -7.766 -0.365 1.00 92.19 200 THR A CA 1
ATOM 1617 C C . THR A 1 200 ? 11.441 -7.663 -0.657 1.00 92.19 200 THR A C 1
ATOM 1619 O O . THR A 1 200 ? 10.632 -7.876 0.245 1.00 92.19 200 THR A O 1
ATOM 1622 N N . SER A 1 201 ? 11.047 -7.457 -1.917 1.00 91.69 201 SER A N 1
ATOM 1623 C CA . SER A 1 201 ? 9.633 -7.470 -2.313 1.00 91.69 201 SER A CA 1
ATOM 1624 C C . SER A 1 201 ? 8.978 -8.831 -2.062 1.00 91.69 201 SER A C 1
ATOM 1626 O O . SER A 1 201 ? 7.906 -8.896 -1.463 1.00 91.69 201 SER A O 1
ATOM 1628 N N . ALA A 1 202 ? 9.641 -9.924 -2.449 1.00 92.94 202 ALA A N 1
ATOM 1629 C CA . ALA A 1 202 ? 9.172 -11.284 -2.210 1.00 92.94 202 ALA A CA 1
ATOM 1630 C C . ALA A 1 202 ? 9.070 -11.588 -0.711 1.00 92.94 202 ALA A C 1
ATOM 1632 O O . ALA A 1 202 ? 8.083 -12.174 -0.277 1.00 92.94 202 ALA A O 1
ATOM 1633 N N . PHE A 1 203 ? 10.031 -11.142 0.101 1.00 95.06 203 PHE A N 1
ATOM 1634 C CA . PHE A 1 203 ? 9.953 -11.264 1.555 1.00 95.06 203 PHE A CA 1
ATOM 1635 C C . PHE A 1 203 ? 8.723 -10.537 2.121 1.00 95.06 203 PHE A C 1
ATOM 1637 O O . PHE A 1 203 ? 7.975 -11.112 2.915 1.00 95.06 203 PHE A O 1
ATOM 1644 N N . TYR A 1 204 ? 8.447 -9.304 1.686 1.00 93.19 204 TYR A N 1
ATOM 1645 C CA . TYR A 1 204 ? 7.264 -8.577 2.154 1.00 93.19 204 TYR A CA 1
ATOM 1646 C C . TYR A 1 204 ? 5.952 -9.247 1.739 1.00 93.19 204 TYR A C 1
ATOM 1648 O O . TYR A 1 204 ? 5.033 -9.341 2.554 1.00 93.19 204 TYR A O 1
ATOM 1656 N N . VAL A 1 205 ? 5.871 -9.729 0.498 1.00 92.19 205 VAL A N 1
ATOM 1657 C CA . VAL A 1 205 ? 4.656 -10.332 -0.065 1.00 92.19 205 VAL A CA 1
ATOM 1658 C C . VAL A 1 205 ? 4.426 -11.753 0.447 1.00 92.19 205 VAL A C 1
ATOM 1660 O O . VAL A 1 205 ? 3.304 -12.091 0.790 1.00 92.19 205 VAL A O 1
ATOM 1663 N N . PHE A 1 206 ? 5.448 -12.600 0.530 1.00 93.81 206 PHE A N 1
ATOM 1664 C CA . PHE A 1 206 ? 5.268 -14.024 0.842 1.00 93.81 206 PHE A CA 1
ATOM 1665 C C . PHE A 1 206 ? 5.577 -14.395 2.290 1.00 93.81 206 PHE A C 1
ATOM 1667 O O . PHE A 1 206 ? 5.188 -15.476 2.725 1.00 93.81 206 PHE A O 1
ATOM 1674 N N . VAL A 1 207 ? 6.230 -13.515 3.053 1.00 94.94 207 VAL A N 1
ATOM 1675 C CA . VAL A 1 207 ? 6.539 -13.766 4.468 1.00 94.94 207 VAL A CA 1
ATOM 1676 C C . VAL A 1 207 ? 5.819 -12.760 5.355 1.00 94.94 207 VAL A C 1
ATOM 1678 O O . VAL A 1 207 ? 4.945 -13.141 6.130 1.00 94.94 207 VAL A O 1
ATOM 1681 N N . LEU A 1 208 ? 6.124 -11.466 5.225 1.00 93.88 208 LEU A N 1
ATOM 1682 C CA . LEU A 1 208 ? 5.650 -10.471 6.191 1.00 93.88 208 LEU A CA 1
ATOM 1683 C C . LEU A 1 208 ? 4.125 -10.268 6.151 1.00 93.88 208 LEU A C 1
ATOM 1685 O O . LEU A 1 208 ? 3.471 -10.330 7.192 1.00 93.88 208 LEU A O 1
ATOM 1689 N N . CYS A 1 209 ? 3.541 -10.049 4.968 1.00 93.31 209 CYS A N 1
ATOM 1690 C CA . CYS A 1 209 ? 2.094 -9.850 4.844 1.00 93.31 209 CYS A CA 1
ATOM 1691 C C . CYS A 1 209 ? 1.293 -11.099 5.259 1.00 93.31 209 CYS A C 1
ATOM 1693 O O . CYS A 1 209 ? 0.368 -10.943 6.054 1.00 93.31 209 CYS A O 1
ATOM 1695 N N . PRO A 1 210 ? 1.640 -12.332 4.834 1.00 94.75 210 PRO A N 1
ATOM 1696 C CA . PRO A 1 210 ? 0.968 -13.545 5.296 1.00 94.75 210 PRO A CA 1
ATOM 1697 C C . PRO A 1 210 ? 1.016 -13.720 6.812 1.00 94.75 210 PRO A C 1
ATOM 1699 O O . PRO A 1 210 ? -0.012 -14.040 7.408 1.00 94.75 210 PRO A O 1
ATOM 1702 N N . LEU A 1 211 ? 2.151 -13.430 7.461 1.00 94.38 211 LEU A N 1
ATOM 1703 C CA . LEU A 1 211 ? 2.238 -13.442 8.924 1.00 94.38 211 LEU A CA 1
ATOM 1704 C C . LEU A 1 211 ? 1.214 -12.482 9.548 1.00 94.38 211 LEU A C 1
ATOM 1706 O O . LEU A 1 211 ? 0.435 -12.890 10.411 1.00 94.38 211 LEU A O 1
ATOM 1710 N N . PHE A 1 212 ? 1.117 -11.241 9.068 1.00 93.12 212 PHE A N 1
ATOM 1711 C CA . PHE A 1 212 ? 0.111 -10.306 9.582 1.00 93.12 212 PHE A CA 1
ATOM 1712 C C . PHE A 1 212 ? -1.332 -10.700 9.240 1.00 93.12 212 PHE A C 1
ATOM 1714 O O . PHE A 1 212 ? -2.229 -10.498 10.056 1.00 93.12 212 PHE A O 1
ATOM 1721 N N . ILE A 1 213 ? -1.573 -11.317 8.083 1.00 92.31 213 ILE A N 1
ATOM 1722 C CA . ILE A 1 213 ? -2.892 -11.846 7.714 1.00 92.31 213 ILE A CA 1
ATOM 1723 C C . ILE A 1 213 ? -3.306 -12.968 8.671 1.00 92.31 213 ILE A C 1
ATOM 1725 O O . ILE A 1 213 ? -4.451 -12.990 9.125 1.00 92.31 213 ILE A O 1
ATOM 1729 N N . THR A 1 214 ? -2.387 -13.870 9.035 1.00 92.50 214 THR A N 1
ATOM 1730 C CA . THR A 1 214 ? -2.674 -14.912 10.034 1.00 92.50 214 THR A CA 1
ATOM 1731 C C . THR A 1 214 ? -2.954 -14.319 11.412 1.00 92.50 214 THR A C 1
ATOM 1733 O O . THR A 1 214 ? -3.869 -14.781 12.092 1.00 92.50 214 THR A O 1
ATOM 1736 N N . TRP A 1 215 ? -2.265 -13.237 11.786 1.00 89.44 215 TRP A N 1
ATOM 1737 C CA . TRP A 1 215 ? -2.530 -12.502 13.027 1.00 89.44 215 TRP A CA 1
ATOM 1738 C C . TRP A 1 215 ? -3.903 -11.802 13.040 1.00 89.44 215 TRP A C 1
ATOM 1740 O O . TRP A 1 215 ? -4.483 -11.572 14.101 1.00 89.44 215 TRP A O 1
ATOM 1750 N N . LEU A 1 216 ? -4.451 -11.513 11.857 1.00 89.12 216 LEU A N 1
ATOM 1751 C CA . LEU A 1 216 ? -5.784 -10.943 11.640 1.00 89.12 216 LEU A CA 1
ATOM 1752 C C . LEU A 1 216 ? -6.879 -11.997 11.419 1.00 89.12 216 LEU A C 1
ATOM 1754 O O . LEU A 1 216 ? -8.018 -11.660 11.057 1.00 89.12 216 LEU A O 1
ATOM 1758 N N . ARG A 1 217 ? -6.581 -13.287 11.597 1.00 88.06 217 ARG A N 1
ATOM 1759 C CA . ARG A 1 217 ? -7.586 -14.346 11.460 1.00 88.06 217 ARG A CA 1
ATOM 1760 C C . ARG A 1 217 ? -8.663 -14.178 12.539 1.00 88.06 217 ARG A C 1
ATOM 1762 O O . ARG A 1 217 ? -8.356 -13.967 13.703 1.00 88.06 217 ARG A O 1
ATOM 1769 N N . GLY A 1 218 ? -9.933 -14.226 12.135 1.00 82.19 218 GLY A N 1
ATOM 1770 C CA . GLY A 1 218 ? -11.074 -13.997 13.035 1.00 82.19 218 GLY A CA 1
ATOM 1771 C C . GLY A 1 218 ? -11.396 -12.527 13.338 1.00 82.19 218 GLY A C 1
ATOM 1772 O O . GLY A 1 218 ? -12.421 -12.259 13.948 1.00 82.19 218 GLY A O 1
ATOM 1773 N N . VAL A 1 219 ? -10.579 -11.574 12.875 1.00 84.50 219 VAL A N 1
ATOM 1774 C CA . VAL A 1 219 ? -10.877 -10.139 12.997 1.00 84.50 219 VAL A CA 1
ATOM 1775 C C . VAL A 1 219 ? -11.940 -9.729 11.980 1.00 84.50 219 VAL A C 1
ATOM 1777 O O . VAL A 1 219 ? -11.771 -9.991 10.786 1.00 84.50 219 VAL A O 1
ATOM 1780 N N . ASP A 1 220 ? -12.997 -9.071 12.443 1.00 83.06 220 ASP A N 1
ATOM 1781 C CA . ASP A 1 220 ? -14.067 -8.516 11.611 1.00 83.06 220 ASP A CA 1
ATOM 1782 C C . ASP A 1 220 ? -14.294 -7.044 11.986 1.00 83.06 220 ASP A C 1
ATOM 1784 O O . ASP A 1 220 ? -14.880 -6.741 13.023 1.00 83.06 220 ASP A O 1
ATOM 1788 N N . ASP A 1 221 ? -13.781 -6.123 11.171 1.00 85.12 221 ASP A N 1
ATOM 1789 C CA . ASP A 1 221 ? -13.850 -4.686 11.433 1.00 85.12 221 ASP A CA 1
ATOM 1790 C C . ASP A 1 221 ? -15.079 -4.036 10.775 1.00 85.12 221 ASP A C 1
ATOM 1792 O O . ASP A 1 221 ? -15.450 -4.372 9.649 1.00 85.12 221 ASP A O 1
ATOM 1796 N N . ALA A 1 222 ? -15.702 -3.070 11.459 1.00 84.56 222 ALA A N 1
ATOM 1797 C CA . ALA A 1 222 ? -16.929 -2.418 10.984 1.00 84.56 222 ALA A CA 1
ATOM 1798 C C . ALA A 1 222 ? -16.728 -1.561 9.714 1.00 84.56 222 ALA A C 1
ATOM 1800 O O . ALA A 1 222 ? -17.679 -1.284 8.983 1.00 84.56 222 ALA A O 1
ATOM 1801 N N . TYR A 1 223 ? -15.486 -1.160 9.429 1.00 85.69 223 TYR A N 1
ATOM 1802 C CA . TYR A 1 223 ? -15.132 -0.201 8.378 1.00 85.69 223 TYR A CA 1
ATOM 1803 C C . TYR A 1 223 ? -14.641 -0.852 7.075 1.00 85.69 223 TYR A C 1
ATOM 1805 O O . TYR A 1 223 ? -14.343 -0.152 6.101 1.00 85.69 223 TYR A O 1
ATOM 1813 N N . GLY A 1 224 ? -14.542 -2.184 7.037 1.00 87.94 224 GLY A N 1
ATOM 1814 C CA . GLY A 1 224 ? -14.054 -2.946 5.888 1.00 87.94 224 GLY A CA 1
ATOM 1815 C C . GLY A 1 224 ? -12.568 -2.742 5.562 1.00 87.94 224 GLY A C 1
ATOM 1816 O O . GLY A 1 224 ? -12.155 -3.043 4.440 1.00 87.94 224 GLY A O 1
ATOM 1817 N N . ILE A 1 225 ? -11.762 -2.254 6.509 1.00 91.44 225 ILE A N 1
ATOM 1818 C CA . ILE A 1 225 ? -10.315 -2.037 6.375 1.00 91.44 225 ILE A CA 1
ATOM 1819 C C . ILE A 1 225 ? -9.616 -3.364 6.080 1.00 91.44 225 ILE A C 1
ATOM 1821 O O . ILE A 1 225 ? -8.768 -3.421 5.191 1.00 91.44 225 ILE A O 1
ATOM 1825 N N . LYS A 1 226 ? -9.983 -4.454 6.765 1.00 92.62 226 LYS A N 1
ATOM 1826 C CA . LYS A 1 226 ? -9.402 -5.776 6.500 1.00 92.62 226 LYS A CA 1
ATOM 1827 C C . LYS A 1 226 ? -9.658 -6.216 5.064 1.00 92.62 226 LYS A C 1
ATOM 1829 O O . LYS A 1 226 ? -8.738 -6.682 4.402 1.00 92.62 226 LYS A O 1
ATOM 1834 N N . ARG A 1 227 ? -10.892 -6.067 4.571 1.00 91.94 227 ARG A N 1
ATOM 1835 C CA . ARG A 1 227 ? -11.268 -6.468 3.205 1.00 91.94 227 ARG A CA 1
ATOM 1836 C C . ARG A 1 227 ? -10.461 -5.708 2.1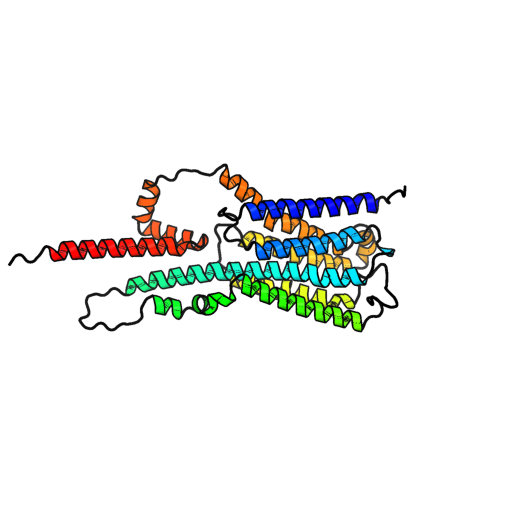55 1.00 91.94 227 ARG A C 1
ATOM 1838 O O . ARG A 1 227 ? -10.010 -6.308 1.188 1.00 91.94 227 ARG A O 1
ATOM 1845 N N . GLU A 1 228 ? -10.263 -4.415 2.365 1.00 93.50 228 GLU A N 1
ATOM 1846 C CA . GLU A 1 228 ? -9.428 -3.582 1.501 1.00 93.50 228 GLU A CA 1
ATOM 1847 C C . GLU A 1 228 ? -7.963 -4.024 1.508 1.00 93.50 228 GLU A C 1
ATOM 1849 O O . GLU A 1 228 ? -7.396 -4.248 0.444 1.00 93.50 228 GLU A O 1
ATOM 1854 N N . LEU A 1 229 ? -7.372 -4.242 2.687 1.00 93.81 229 LEU A N 1
ATOM 1855 C CA . LEU A 1 229 ? -5.988 -4.713 2.783 1.00 93.81 229 LEU A CA 1
ATOM 1856 C C . LEU A 1 229 ? -5.807 -6.098 2.139 1.00 93.81 229 LEU A C 1
ATOM 1858 O O . LEU A 1 229 ? -4.793 -6.354 1.495 1.00 93.81 229 LEU A O 1
ATOM 1862 N N . MET A 1 230 ? -6.802 -6.983 2.261 1.00 95.00 230 MET A N 1
ATOM 1863 C CA . MET A 1 230 ? -6.802 -8.276 1.569 1.00 95.00 230 MET A CA 1
ATOM 1864 C C . MET A 1 230 ? -6.893 -8.122 0.046 1.00 95.00 230 MET A C 1
ATOM 1866 O O . MET A 1 230 ? -6.258 -8.894 -0.674 1.00 95.00 230 MET A O 1
ATOM 1870 N N . ALA A 1 231 ? -7.649 -7.139 -0.454 1.00 94.62 231 ALA A N 1
ATOM 1871 C CA . ALA A 1 231 ? -7.711 -6.833 -1.881 1.00 94.62 231 ALA A CA 1
ATOM 1872 C C . ALA A 1 231 ? -6.360 -6.310 -2.397 1.00 94.62 231 ALA A C 1
ATOM 1874 O O . ALA A 1 231 ? -5.859 -6.830 -3.392 1.00 94.62 231 ALA A O 1
ATOM 1875 N N . ASP A 1 232 ? -5.733 -5.371 -1.679 1.00 94.50 232 ASP A N 1
ATOM 1876 C CA . ASP A 1 232 ? -4.398 -4.846 -2.003 1.00 94.50 232 ASP A CA 1
ATOM 1877 C C . ASP A 1 232 ? -3.337 -5.955 -2.005 1.00 94.50 232 ASP A C 1
ATOM 1879 O O . ASP A 1 232 ? -2.531 -6.052 -2.931 1.00 94.50 232 ASP A O 1
ATOM 1883 N N . PHE A 1 233 ? -3.366 -6.836 -1.001 1.00 94.81 233 PHE A N 1
ATOM 1884 C CA . PHE A 1 233 ? -2.478 -7.993 -0.926 1.00 94.81 233 PHE A CA 1
ATOM 1885 C C . PHE A 1 233 ? -2.665 -8.943 -2.115 1.00 94.81 233 PHE A C 1
ATOM 1887 O O . PHE A 1 233 ? -1.695 -9.308 -2.776 1.00 94.81 233 PHE A O 1
ATOM 1894 N N . THR A 1 234 ? -3.912 -9.317 -2.413 1.00 95.12 234 THR A N 1
ATOM 1895 C CA . THR A 1 234 ? -4.236 -10.240 -3.513 1.00 95.12 234 THR A CA 1
ATOM 1896 C C . THR A 1 234 ? -3.782 -9.669 -4.853 1.00 95.12 234 THR A C 1
ATOM 1898 O O . THR A 1 234 ? -3.149 -10.359 -5.651 1.00 95.12 234 THR A O 1
ATOM 1901 N N . LEU A 1 235 ? -4.052 -8.385 -5.076 1.00 95.06 235 LEU A N 1
ATOM 1902 C CA . LEU A 1 235 ? -3.639 -7.666 -6.270 1.00 95.06 235 LEU A CA 1
ATOM 1903 C C . LEU A 1 235 ? -2.111 -7.593 -6.396 1.00 95.06 235 LEU A C 1
ATOM 1905 O O . LEU A 1 235 ? -1.576 -7.826 -7.479 1.00 95.06 235 LEU A O 1
ATOM 1909 N N . GLY A 1 236 ? -1.409 -7.338 -5.288 1.00 93.19 236 GLY A N 1
ATOM 1910 C CA . GLY A 1 236 ? 0.051 -7.347 -5.231 1.00 93.19 236 GLY A CA 1
ATOM 1911 C C . GLY A 1 236 ? 0.653 -8.714 -5.567 1.00 93.19 236 GLY A C 1
ATOM 1912 O O . GLY A 1 236 ? 1.592 -8.783 -6.357 1.00 93.19 236 GLY A O 1
ATOM 1913 N N . VAL A 1 237 ? 0.089 -9.807 -5.038 1.00 95.19 237 VAL A N 1
ATOM 1914 C CA . VAL A 1 237 ? 0.518 -11.181 -5.360 1.00 95.19 237 VAL A CA 1
ATOM 1915 C C . VAL A 1 237 ? 0.320 -11.481 -6.846 1.00 95.19 237 VAL A C 1
ATOM 1917 O O . VAL A 1 237 ? 1.249 -11.958 -7.498 1.00 95.19 237 VAL A O 1
ATOM 1920 N N . ILE A 1 238 ? -0.857 -11.169 -7.400 1.00 96.12 238 ILE A N 1
ATOM 1921 C CA . ILE A 1 238 ? -1.153 -11.380 -8.826 1.00 96.12 238 ILE A CA 1
ATOM 1922 C C . ILE A 1 238 ? -0.166 -10.595 -9.694 1.00 96.12 238 ILE A C 1
ATOM 1924 O O . ILE A 1 238 ? 0.438 -11.165 -10.600 1.00 96.12 238 ILE A O 1
ATOM 1928 N N . ALA A 1 239 ? 0.045 -9.311 -9.400 1.00 94.94 239 ALA A N 1
ATOM 1929 C CA . ALA A 1 239 ? 0.964 -8.473 -10.162 1.00 94.94 239 ALA A CA 1
ATOM 1930 C C . ALA A 1 239 ? 2.415 -8.944 -10.065 1.00 94.94 239 ALA A C 1
ATOM 1932 O O . ALA A 1 239 ? 3.112 -8.948 -11.075 1.00 94.94 239 ALA A O 1
ATOM 1933 N N . PHE A 1 240 ? 2.862 -9.389 -8.887 1.00 92.44 240 PHE A N 1
ATOM 1934 C CA . PHE A 1 240 ? 4.201 -9.945 -8.709 1.00 92.44 240 PHE A CA 1
ATOM 1935 C C . PHE A 1 240 ? 4.394 -11.222 -9.537 1.00 92.44 240 PHE A C 1
ATOM 1937 O O . PHE A 1 240 ? 5.391 -11.354 -10.244 1.00 92.44 240 PHE A O 1
ATOM 1944 N N . ILE A 1 241 ? 3.424 -12.142 -9.510 1.00 93.12 241 ILE A N 1
ATOM 1945 C CA . ILE A 1 241 ? 3.474 -13.374 -10.309 1.00 93.12 241 ILE A CA 1
ATOM 1946 C C . ILE A 1 241 ? 3.478 -13.042 -11.805 1.00 93.12 241 ILE A C 1
ATOM 1948 O O . ILE A 1 241 ? 4.329 -13.545 -12.534 1.00 93.12 241 ILE A O 1
ATOM 1952 N N . LEU A 1 242 ? 2.576 -12.172 -12.268 1.00 93.69 242 LEU A N 1
ATOM 1953 C CA . LEU A 1 242 ? 2.504 -11.771 -13.676 1.00 93.69 242 LEU A CA 1
ATOM 1954 C C . LEU A 1 242 ? 3.773 -11.053 -14.137 1.00 93.69 242 LEU A C 1
ATOM 1956 O O . LEU A 1 242 ? 4.253 -11.323 -15.237 1.00 93.69 242 LEU A O 1
ATOM 1960 N N . TYR A 1 243 ? 4.359 -10.205 -13.289 1.00 90.75 243 TYR A N 1
ATOM 1961 C CA . TYR A 1 243 ? 5.649 -9.580 -13.553 1.00 90.75 243 TYR A CA 1
ATOM 1962 C C . TYR A 1 243 ? 6.734 -10.636 -13.788 1.00 90.75 243 TYR A C 1
ATOM 1964 O O . TYR A 1 243 ? 7.417 -10.584 -14.808 1.00 90.75 243 TYR A O 1
ATOM 1972 N N . ILE A 1 244 ? 6.868 -11.619 -12.887 1.00 88.75 244 ILE A N 1
ATOM 1973 C CA . ILE A 1 244 ? 7.874 -12.684 -13.009 1.00 88.75 244 ILE A CA 1
ATOM 1974 C C . ILE A 1 244 ? 7.616 -13.554 -14.241 1.00 88.75 244 ILE A C 1
ATOM 1976 O O . ILE A 1 244 ? 8.553 -13.842 -14.980 1.00 88.75 244 ILE A O 1
ATOM 1980 N N . LEU A 1 245 ? 6.363 -13.934 -14.509 1.00 90.88 245 LEU A N 1
ATOM 1981 C CA . LEU A 1 245 ? 6.005 -14.727 -15.688 1.00 90.88 245 LEU A CA 1
ATOM 1982 C C . LEU A 1 245 ? 6.369 -13.999 -16.986 1.00 90.88 245 LEU A C 1
ATOM 1984 O O . LEU A 1 245 ? 6.997 -14.591 -17.861 1.00 90.88 245 LEU A O 1
ATOM 1988 N N . PHE A 1 246 ? 6.032 -12.712 -17.096 1.00 90.69 246 PHE A N 1
ATOM 1989 C CA . PHE A 1 246 ? 6.375 -11.906 -18.268 1.00 90.69 246 PHE A CA 1
ATOM 1990 C C . PHE A 1 246 ? 7.882 -11.650 -18.354 1.00 90.69 246 PHE A C 1
ATOM 1992 O O . PHE A 1 246 ? 8.428 -11.621 -19.446 1.00 90.69 246 PHE A O 1
ATOM 1999 N N . ALA A 1 247 ? 8.587 -11.500 -17.235 1.00 84.56 247 ALA A N 1
ATOM 2000 C CA . ALA A 1 247 ? 10.034 -11.310 -17.254 1.00 84.56 247 ALA A CA 1
ATOM 2001 C C . ALA A 1 247 ? 10.804 -12.594 -17.621 1.00 84.56 247 ALA A C 1
ATOM 2003 O O . ALA A 1 247 ? 11.842 -12.517 -18.277 1.00 84.56 247 ALA A O 1
ATOM 2004 N N . ALA A 1 248 ? 10.316 -13.767 -17.204 1.00 85.94 248 ALA A N 1
ATOM 2005 C CA . ALA A 1 248 ? 11.041 -15.031 -17.317 1.00 85.94 248 ALA A CA 1
ATOM 2006 C C . ALA A 1 248 ? 10.710 -15.839 -18.581 1.00 85.94 248 ALA A C 1
ATOM 2008 O O . ALA A 1 248 ? 11.571 -16.577 -19.058 1.00 85.94 248 ALA A O 1
ATOM 2009 N N . LEU A 1 249 ? 9.490 -15.737 -19.124 1.00 88.88 249 LEU A N 1
ATOM 2010 C CA . LEU A 1 249 ? 9.044 -16.579 -20.239 1.00 88.88 249 LEU A CA 1
ATOM 2011 C C . LEU A 1 249 ? 9.411 -15.972 -21.606 1.00 88.88 249 LEU A C 1
ATOM 2013 O O . LEU A 1 249 ? 8.828 -14.963 -22.011 1.00 88.88 249 LEU A O 1
ATOM 2017 N N . PRO A 1 250 ? 10.300 -16.610 -22.396 1.00 85.06 250 PRO A N 1
ATOM 2018 C CA . PRO A 1 250 ? 10.694 -16.090 -23.706 1.00 85.06 250 PRO A CA 1
ATOM 2019 C C . PRO A 1 250 ? 9.552 -16.078 -24.729 1.00 85.06 250 PRO A C 1
ATOM 2021 O O . PRO A 1 250 ? 9.576 -15.274 -25.657 1.00 85.06 250 PRO A O 1
ATOM 2024 N N . SER A 1 251 ? 8.548 -16.944 -24.564 1.00 90.25 251 SER A N 1
ATOM 2025 C CA . SER A 1 251 ? 7.370 -17.023 -25.438 1.00 90.25 251 SER A CA 1
ATOM 2026 C C . SER A 1 251 ? 6.502 -15.764 -25.399 1.00 90.25 251 SER A C 1
ATOM 2028 O O . SER A 1 251 ? 5.754 -15.511 -26.337 1.00 90.25 251 SER A O 1
ATOM 2030 N N . LEU A 1 252 ? 6.620 -14.945 -24.350 1.00 88.38 252 LEU A N 1
ATOM 2031 C CA . LEU A 1 252 ? 5.860 -13.705 -24.198 1.00 88.38 252 LEU A CA 1
ATOM 2032 C C . LEU A 1 252 ? 6.570 -12.485 -24.804 1.00 88.38 252 LEU A C 1
ATOM 2034 O O . LEU A 1 252 ? 6.046 -11.380 -24.707 1.00 88.38 252 LEU A O 1
ATOM 2038 N N . ARG A 1 253 ? 7.731 -12.649 -25.458 1.00 83.75 253 ARG A N 1
ATOM 2039 C CA . ARG A 1 253 ? 8.540 -11.539 -26.007 1.00 83.75 253 ARG A CA 1
ATOM 2040 C C . ARG A 1 253 ? 7.763 -10.575 -26.899 1.00 83.75 253 ARG A C 1
ATOM 2042 O O . ARG A 1 253 ? 7.967 -9.371 -26.776 1.00 83.75 253 ARG A O 1
ATOM 2049 N N . ASP A 1 254 ? 6.879 -11.068 -27.760 1.00 88.38 254 ASP A N 1
ATOM 2050 C CA . ASP A 1 254 ? 6.093 -10.189 -28.634 1.00 88.38 254 ASP A CA 1
ATOM 2051 C C . ASP A 1 254 ? 5.001 -9.433 -27.873 1.00 88.38 254 ASP A C 1
ATOM 2053 O O . ASP A 1 254 ? 4.752 -8.264 -28.159 1.00 88.38 254 ASP A O 1
ATOM 2057 N N . VAL A 1 255 ? 4.430 -10.045 -26.833 1.00 88.38 255 VAL A N 1
ATOM 2058 C CA . VAL A 1 255 ? 3.479 -9.379 -25.932 1.00 88.38 255 VAL A CA 1
ATOM 2059 C C . VAL A 1 255 ? 4.189 -8.318 -25.089 1.00 88.38 255 VAL A C 1
ATOM 2061 O O . VAL A 1 255 ? 3.676 -7.214 -24.938 1.00 88.38 255 VAL A O 1
ATOM 2064 N N . ILE A 1 256 ? 5.398 -8.605 -24.595 1.00 86.00 256 ILE A N 1
ATOM 2065 C CA . ILE A 1 256 ? 6.204 -7.697 -23.761 1.00 86.00 256 ILE A CA 1
ATOM 2066 C C . ILE A 1 256 ? 6.565 -6.403 -24.500 1.00 86.00 256 ILE A C 1
ATOM 2068 O O . ILE A 1 256 ? 6.672 -5.358 -23.863 1.00 86.00 256 ILE A O 1
ATOM 2072 N N . LYS A 1 257 ? 6.720 -6.444 -25.831 1.00 83.94 257 LYS A N 1
ATOM 2073 C CA . LYS A 1 257 ? 6.952 -5.237 -26.647 1.00 83.94 257 LYS A CA 1
ATOM 2074 C C . LYS A 1 257 ? 5.776 -4.257 -26.592 1.00 83.94 257 LYS A C 1
ATOM 2076 O O . LYS A 1 257 ? 5.988 -3.060 -26.732 1.00 83.94 257 LYS A O 1
ATOM 2081 N N . ILE A 1 258 ? 4.555 -4.766 -26.420 1.00 87.12 258 ILE A N 1
ATOM 2082 C CA . ILE A 1 258 ? 3.326 -3.963 -26.354 1.00 87.12 258 ILE A CA 1
ATOM 2083 C C . ILE A 1 258 ? 2.997 -3.621 -24.899 1.00 87.12 258 ILE A C 1
ATOM 2085 O O . ILE A 1 258 ? 2.617 -2.496 -24.589 1.00 87.12 258 ILE A O 1
ATOM 2089 N N . PHE A 1 259 ? 3.151 -4.596 -24.004 1.00 90.06 259 PHE A N 1
ATOM 2090 C CA . PHE A 1 259 ? 2.848 -4.473 -22.586 1.00 90.06 259 PHE A CA 1
ATOM 2091 C C . PHE A 1 259 ? 4.026 -4.991 -21.743 1.00 90.06 259 PHE A C 1
ATOM 2093 O O . PHE A 1 259 ? 4.068 -6.171 -21.374 1.00 90.06 259 PHE A O 1
ATOM 2100 N N . PRO A 1 260 ? 5.014 -4.125 -21.448 1.00 89.31 260 PRO A N 1
ATOM 2101 C CA . PRO A 1 260 ? 6.175 -4.494 -20.648 1.00 89.31 260 PRO A CA 1
ATOM 2102 C C . PRO A 1 260 ? 5.788 -5.031 -19.268 1.00 89.31 260 PRO A C 1
ATOM 2104 O O . PRO A 1 260 ? 4.889 -4.489 -18.631 1.00 89.31 260 PRO A O 1
ATOM 2107 N N . ALA A 1 261 ? 6.527 -6.021 -18.754 1.00 89.62 261 ALA A N 1
ATOM 2108 C CA . ALA A 1 261 ? 6.233 -6.692 -17.478 1.00 89.62 261 ALA A CA 1
ATOM 2109 C C . ALA A 1 261 ? 5.975 -5.724 -16.302 1.00 89.62 261 ALA A C 1
ATOM 2111 O O . ALA A 1 261 ? 5.092 -5.960 -15.481 1.00 89.62 261 ALA A O 1
ATOM 2112 N N . ALA A 1 262 ? 6.698 -4.599 -16.251 1.00 90.06 262 ALA A N 1
ATOM 2113 C CA . ALA A 1 262 ? 6.549 -3.560 -15.229 1.00 90.06 262 ALA A CA 1
ATOM 2114 C C . ALA A 1 262 ? 5.148 -2.914 -15.177 1.00 90.06 262 ALA A C 1
ATOM 2116 O O . ALA A 1 262 ? 4.739 -2.419 -14.125 1.00 90.06 262 ALA A O 1
ATOM 2117 N N . HIS A 1 263 ? 4.380 -2.959 -16.270 1.00 93.81 263 HIS A N 1
ATOM 2118 C CA . HIS A 1 263 ? 3.019 -2.425 -16.312 1.00 93.81 263 HIS A CA 1
ATOM 2119 C C . HIS A 1 263 ? 2.053 -3.208 -15.418 1.00 93.81 263 HIS A C 1
ATOM 2121 O O . HIS A 1 263 ? 1.083 -2.626 -14.940 1.00 93.81 263 HIS A O 1
ATOM 2127 N N . TRP A 1 264 ? 2.325 -4.483 -15.112 1.00 95.06 264 TRP A N 1
ATOM 2128 C CA . TRP A 1 264 ? 1.523 -5.233 -14.138 1.00 95.06 264 TRP A CA 1
ATOM 2129 C C . TRP A 1 264 ? 1.559 -4.583 -12.752 1.00 95.06 264 TRP A C 1
ATOM 2131 O O . TRP A 1 264 ? 0.519 -4.456 -12.105 1.00 95.06 264 TRP A O 1
ATOM 2141 N N . SER A 1 265 ? 2.726 -4.082 -12.336 1.00 94.19 265 SER A N 1
ATOM 2142 C CA . SER A 1 265 ? 2.866 -3.304 -11.102 1.00 94.19 265 SER A CA 1
ATOM 2143 C C . SER A 1 265 ? 2.115 -1.976 -11.189 1.00 94.19 265 SER A C 1
ATOM 2145 O O . SER A 1 265 ? 1.445 -1.599 -10.235 1.00 94.19 265 SER A O 1
ATOM 2147 N N . VAL A 1 266 ? 2.168 -1.283 -12.334 1.00 96.44 266 VAL A N 1
ATOM 2148 C CA . VAL A 1 266 ? 1.430 -0.023 -12.545 1.00 96.44 266 VAL A CA 1
ATOM 2149 C C . VAL A 1 266 ? -0.072 -0.239 -12.387 1.00 96.44 266 VAL A C 1
ATOM 2151 O O . VAL A 1 266 ? -0.704 0.443 -11.586 1.00 96.44 266 VAL A O 1
ATOM 2154 N N . VAL A 1 267 ? -0.638 -1.221 -13.091 1.00 96.88 267 VAL A N 1
ATOM 2155 C CA . VAL A 1 267 ? -2.073 -1.533 -13.031 1.00 96.88 267 VAL A CA 1
ATOM 2156 C C . VAL A 1 267 ? -2.495 -1.885 -11.603 1.00 96.88 267 VAL A C 1
ATOM 2158 O O . VAL A 1 267 ? -3.506 -1.376 -11.117 1.00 96.88 267 VAL A O 1
ATOM 2161 N N . ALA A 1 268 ? -1.702 -2.695 -10.899 1.00 96.94 268 ALA A N 1
ATOM 2162 C CA . ALA A 1 268 ? -1.971 -3.033 -9.507 1.00 96.94 268 ALA A CA 1
ATOM 2163 C C . ALA A 1 268 ? -1.933 -1.818 -8.575 1.00 96.94 268 ALA A C 1
ATOM 2165 O O . ALA A 1 268 ? -2.835 -1.631 -7.764 1.00 96.94 268 ALA A O 1
ATOM 2166 N N . LEU A 1 269 ? -0.935 -0.948 -8.709 1.00 97.25 269 LEU A N 1
ATOM 2167 C CA . LEU A 1 269 ? -0.855 0.277 -7.916 1.00 97.25 269 LEU A CA 1
ATOM 2168 C C . LEU A 1 269 ? -2.037 1.213 -8.206 1.00 97.25 269 LEU A C 1
ATOM 2170 O O . LEU A 1 269 ? -2.600 1.801 -7.281 1.00 97.25 269 LEU A O 1
ATOM 2174 N N . MET A 1 270 ? -2.465 1.317 -9.467 1.00 97.50 270 MET A N 1
ATOM 2175 C CA . MET A 1 270 ? -3.618 2.134 -9.848 1.00 97.50 270 MET A CA 1
ATOM 2176 C C . MET A 1 270 ? -4.922 1.629 -9.226 1.00 97.50 270 MET A C 1
ATOM 2178 O O . MET A 1 270 ? -5.658 2.398 -8.608 1.00 97.50 270 MET A O 1
ATOM 2182 N N . ILE A 1 271 ? -5.189 0.327 -9.336 1.00 97.62 271 ILE A N 1
ATOM 2183 C CA . ILE A 1 271 ? -6.384 -0.295 -8.754 1.00 97.62 271 ILE A CA 1
ATOM 2184 C C . ILE A 1 271 ? -6.333 -0.235 -7.219 1.00 97.62 271 ILE A C 1
ATOM 2186 O O . ILE A 1 271 ? -7.343 0.078 -6.586 1.00 97.62 271 ILE A O 1
ATOM 2190 N N . SER A 1 272 ? -5.162 -0.461 -6.616 1.00 96.94 272 SER A N 1
ATOM 2191 C CA . SER A 1 272 ? -4.978 -0.338 -5.169 1.00 96.94 272 SER A CA 1
ATOM 2192 C C . SER A 1 272 ? -5.337 1.061 -4.674 1.00 96.94 272 SER A C 1
ATOM 2194 O O . SER A 1 272 ? -6.068 1.193 -3.697 1.00 96.94 272 SER A O 1
ATOM 2196 N N . HIS A 1 273 ? -4.926 2.124 -5.374 1.00 97.75 273 HIS A N 1
ATOM 2197 C CA . HIS A 1 273 ? -5.295 3.495 -4.999 1.00 97.75 273 HIS A CA 1
ATOM 2198 C C . HIS A 1 273 ? -6.812 3.716 -4.977 1.00 97.75 273 HIS A C 1
ATOM 2200 O O . HIS A 1 273 ? -7.342 4.369 -4.073 1.00 97.75 273 HIS A O 1
ATOM 2206 N N . CYS A 1 274 ? -7.532 3.124 -5.933 1.00 96.38 274 CYS A N 1
ATOM 2207 C CA . CYS A 1 274 ? -8.990 3.178 -5.957 1.00 96.38 274 CYS A CA 1
ATOM 2208 C C . CYS A 1 274 ? -9.599 2.543 -4.700 1.00 96.38 274 CYS A C 1
ATOM 2210 O O . CYS A 1 274 ? -10.463 3.152 -4.066 1.00 96.38 274 CYS A O 1
ATOM 2212 N N . PHE A 1 275 ? -9.132 1.359 -4.300 1.00 94.06 275 PHE A N 1
ATOM 2213 C CA . PHE A 1 275 ? -9.637 0.679 -3.105 1.00 94.06 275 PHE A CA 1
ATOM 2214 C C . PHE A 1 275 ? -9.210 1.357 -1.805 1.00 94.06 275 PHE A C 1
ATOM 2216 O O . PHE A 1 275 ? -10.032 1.509 -0.905 1.00 94.06 275 PHE A O 1
ATOM 2223 N N . SER A 1 276 ? -7.953 1.790 -1.722 1.00 94.31 276 SER A N 1
ATOM 2224 C CA . SER A 1 276 ? -7.346 2.273 -0.484 1.00 94.31 276 SER A CA 1
ATOM 2225 C C . SER A 1 276 ? -7.631 3.739 -0.162 1.00 94.31 276 SER A C 1
ATOM 2227 O O . SER A 1 276 ? -7.650 4.113 1.012 1.00 94.31 276 SER A O 1
ATOM 2229 N N . ILE A 1 277 ? -7.861 4.574 -1.181 1.00 96.56 277 ILE A N 1
ATOM 2230 C CA . ILE A 1 277 ? -8.007 6.029 -1.024 1.00 96.56 277 ILE A CA 1
ATOM 2231 C C . ILE A 1 277 ? -9.355 6.510 -1.556 1.00 96.56 277 ILE A C 1
ATOM 2233 O O . ILE A 1 277 ? -10.107 7.164 -0.831 1.00 96.56 277 ILE A O 1
ATOM 2237 N N . VAL A 1 278 ? -9.695 6.163 -2.801 1.00 96.00 278 VAL A N 1
ATOM 2238 C CA . VAL A 1 278 ? -10.880 6.717 -3.476 1.00 96.00 278 VAL A CA 1
ATOM 2239 C C . VAL A 1 278 ? -12.173 6.207 -2.845 1.00 96.00 278 VAL A C 1
ATOM 2241 O O . VAL A 1 278 ? -13.035 7.014 -2.504 1.00 96.00 278 VAL A O 1
ATOM 2244 N N . LEU A 1 279 ? -12.318 4.893 -2.642 1.00 93.50 279 LEU A N 1
ATOM 2245 C CA . LEU A 1 279 ? -13.537 4.327 -2.054 1.00 93.50 279 LEU A CA 1
ATOM 2246 C C . LEU A 1 279 ? -13.810 4.852 -0.632 1.00 93.50 279 LEU A C 1
ATOM 2248 O O . LEU A 1 279 ? -14.933 5.303 -0.395 1.00 93.50 279 LEU A O 1
ATOM 2252 N N . PRO A 1 280 ? -12.841 4.874 0.308 1.00 92.69 280 PRO A N 1
ATOM 2253 C CA . PRO A 1 280 ? -13.060 5.477 1.620 1.00 92.69 280 PRO A CA 1
ATOM 2254 C C . PRO A 1 280 ? -13.401 6.968 1.551 1.00 92.69 280 PRO A C 1
ATOM 2256 O O . PRO A 1 280 ? -14.283 7.409 2.282 1.00 92.69 280 PRO A O 1
ATOM 2259 N N . ALA A 1 281 ? -12.762 7.735 0.658 1.00 93.62 281 ALA A N 1
ATOM 2260 C CA . ALA A 1 281 ? -13.066 9.155 0.475 1.00 93.62 281 ALA A CA 1
ATOM 2261 C C . ALA A 1 281 ? -14.499 9.371 -0.037 1.00 93.62 281 ALA A C 1
ATOM 2263 O O . ALA A 1 281 ? -15.239 10.187 0.509 1.00 93.62 281 ALA A O 1
ATOM 2264 N N . VAL A 1 282 ? -14.930 8.595 -1.034 1.00 92.38 282 VAL A N 1
ATOM 2265 C CA . VAL A 1 282 ? -16.305 8.645 -1.554 1.00 92.38 282 VAL A CA 1
ATOM 2266 C C . VAL A 1 282 ? -17.311 8.227 -0.483 1.00 92.38 282 VAL A C 1
ATOM 2268 O O . VAL A 1 282 ? -18.340 8.881 -0.332 1.00 92.38 282 VAL A O 1
ATOM 2271 N N . ASN A 1 283 ? -17.019 7.179 0.291 1.00 89.69 283 ASN A N 1
ATOM 2272 C CA . ASN A 1 283 ? -17.880 6.742 1.390 1.00 89.69 283 ASN A CA 1
ATOM 2273 C C . ASN A 1 283 ? -17.978 7.797 2.497 1.00 89.69 283 ASN A C 1
ATOM 2275 O O . ASN A 1 283 ? -19.063 7.999 3.030 1.00 89.69 283 ASN A O 1
ATOM 2279 N N . ALA A 1 284 ? -16.889 8.504 2.809 1.00 90.50 284 ALA A N 1
ATOM 2280 C CA . ALA A 1 284 ? -16.905 9.608 3.764 1.00 90.50 284 ALA A CA 1
ATOM 2281 C C . ALA A 1 284 ? -17.788 10.770 3.278 1.00 90.50 284 ALA A C 1
ATOM 2283 O O . ALA A 1 284 ? -18.632 11.253 4.032 1.00 90.50 284 ALA A O 1
ATOM 2284 N N . LEU A 1 285 ? -17.657 11.155 2.004 1.00 89.75 285 LEU A N 1
ATOM 2285 C CA . LEU A 1 285 ? -18.461 12.218 1.390 1.00 89.75 285 LEU A CA 1
ATOM 2286 C C . LEU A 1 285 ? -19.950 11.845 1.303 1.00 89.75 285 LEU A C 1
ATOM 2288 O O . LEU A 1 285 ? -20.816 12.668 1.588 1.00 89.75 285 LEU A O 1
ATOM 2292 N N . ARG A 1 286 ? -20.263 10.592 0.948 1.00 86.44 286 ARG A N 1
ATOM 2293 C CA . ARG A 1 286 ? -21.646 10.085 0.884 1.00 86.44 286 ARG A CA 1
ATOM 2294 C C . ARG A 1 286 ? -22.258 9.876 2.266 1.00 86.44 286 ARG A C 1
ATOM 2296 O O . ARG A 1 286 ? -23.443 10.139 2.448 1.00 86.44 286 ARG A O 1
ATOM 2303 N N . GLY A 1 287 ? -21.463 9.428 3.236 1.00 69.50 287 GLY A N 1
ATOM 2304 C CA . GLY A 1 287 ? -21.884 9.218 4.621 1.00 69.50 287 GLY A CA 1
ATOM 2305 C C . GLY A 1 287 ? -22.303 10.511 5.322 1.00 69.50 287 GLY A C 1
ATOM 2306 O O . GLY A 1 287 ? -23.198 10.476 6.160 1.00 69.50 287 GLY A O 1
ATOM 2307 N N . GLY A 1 288 ? -21.744 11.657 4.919 1.00 54.50 288 GLY A N 1
ATOM 2308 C CA . GLY A 1 288 ? -22.226 12.976 5.344 1.00 54.50 288 GLY A CA 1
ATOM 2309 C C . GLY A 1 288 ? -23.577 13.386 4.736 1.00 54.50 288 GLY A C 1
ATOM 2310 O O . GLY A 1 288 ? -24.238 14.263 5.280 1.00 54.50 288 GLY A O 1
ATOM 2311 N N . ALA A 1 289 ? -24.009 12.751 3.640 1.00 46.59 289 ALA A N 1
ATOM 2312 C CA . ALA A 1 289 ? -25.174 13.165 2.854 1.00 46.59 289 ALA A CA 1
ATOM 2313 C C . ALA A 1 289 ? -26.402 12.235 2.964 1.00 46.59 289 ALA A C 1
ATOM 2315 O O . ALA A 1 289 ? -27.467 12.599 2.475 1.00 46.59 289 ALA A O 1
ATOM 2316 N N . GLY A 1 290 ? -26.299 11.047 3.580 1.00 44.81 290 GLY A N 1
ATOM 2317 C CA . GLY A 1 290 ? -27.353 10.026 3.443 1.00 44.81 290 GLY A CA 1
ATOM 2318 C C . GLY A 1 290 ? -27.507 9.014 4.577 1.00 44.81 290 GLY A C 1
ATOM 2319 O O . GLY A 1 290 ? -27.659 7.829 4.291 1.00 44.81 290 GLY A O 1
ATOM 2320 N N . GLY A 1 291 ? -27.474 9.428 5.849 1.00 46.69 291 GLY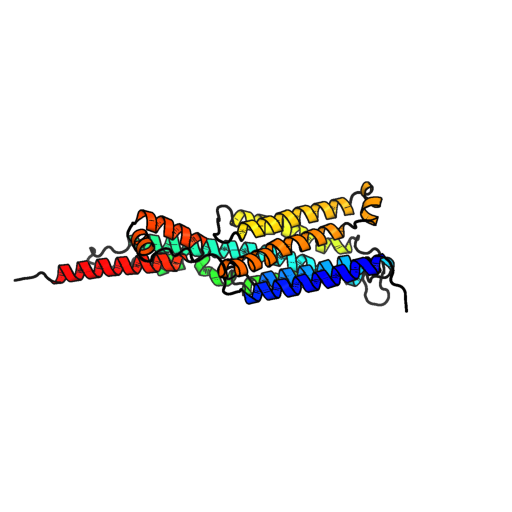 A N 1
ATOM 2321 C CA . GLY A 1 291 ? -27.479 8.437 6.931 1.00 46.69 291 GLY A CA 1
ATOM 2322 C C . GLY A 1 291 ? -27.960 8.852 8.313 1.00 46.69 291 GLY A C 1
ATOM 2323 O O . GLY A 1 291 ? -27.685 8.117 9.252 1.00 46.69 291 GLY A O 1
ATOM 2324 N N . SER A 1 292 ? -28.707 9.947 8.475 1.00 48.31 292 SER A N 1
ATOM 2325 C CA . SER A 1 292 ? -29.528 10.110 9.684 1.00 48.31 292 SER A CA 1
ATOM 2326 C C . SER A 1 292 ? -30.778 9.234 9.553 1.00 48.31 292 SER A C 1
ATOM 2328 O O . SER A 1 292 ? -31.890 9.712 9.342 1.00 48.31 292 SER A O 1
ATOM 2330 N N . ARG A 1 293 ? -30.612 7.910 9.643 1.00 56.44 293 ARG A N 1
ATOM 2331 C CA . ARG A 1 293 ? -31.696 7.108 10.210 1.00 56.44 293 ARG A CA 1
ATOM 2332 C C . ARG A 1 293 ? -31.642 7.412 11.695 1.00 56.44 293 ARG A C 1
ATOM 2334 O O . ARG A 1 293 ? -30.820 6.847 12.403 1.00 56.44 293 ARG A O 1
ATOM 2341 N N . SER A 1 294 ? -32.450 8.381 12.114 1.00 51.69 294 SER A N 1
ATOM 2342 C CA . SER A 1 294 ? -32.700 8.676 13.518 1.00 51.69 294 SER A CA 1
ATOM 2343 C C . SER A 1 294 ? -33.090 7.371 14.218 1.00 51.69 294 SER A C 1
ATOM 2345 O O . SER A 1 294 ? -34.228 6.920 14.121 1.00 51.69 294 SER A O 1
ATOM 2347 N N . SER A 1 295 ? -32.135 6.719 14.879 1.00 63.28 295 SER A N 1
ATOM 2348 C CA . SER A 1 295 ? -32.470 5.841 15.988 1.00 63.28 295 SER A CA 1
ATOM 2349 C C . SER A 1 295 ? -32.910 6.771 17.106 1.00 63.28 295 SER A C 1
ATOM 2351 O O . SER A 1 295 ? -32.162 7.676 17.488 1.00 63.28 295 SER A O 1
ATOM 2353 N N . SER A 1 296 ? -34.146 6.621 17.575 1.00 81.50 296 SER A N 1
ATOM 2354 C CA . SER A 1 296 ? -34.622 7.410 18.706 1.00 81.50 296 SER A CA 1
ATOM 2355 C C . SER A 1 296 ? -33.728 7.132 19.914 1.00 81.50 296 SER A C 1
ATOM 2357 O O . SER A 1 296 ? -33.267 6.005 20.103 1.00 81.50 296 SER A O 1
ATOM 2359 N N . MET A 1 297 ? -33.495 8.149 20.746 1.00 83.56 297 MET A N 1
ATOM 2360 C CA . MET A 1 297 ? -32.784 7.978 22.019 1.00 83.56 297 MET A CA 1
ATOM 2361 C C . MET A 1 297 ? -33.406 6.840 22.847 1.00 83.56 297 MET A C 1
ATOM 2363 O O . MET A 1 297 ? -32.686 6.015 23.391 1.00 83.56 297 MET A O 1
ATOM 2367 N N . ALA A 1 298 ? -34.736 6.711 22.804 1.00 85.06 298 ALA A N 1
ATOM 2368 C CA . ALA A 1 298 ? -35.478 5.626 23.441 1.00 85.06 298 ALA A CA 1
ATOM 2369 C C . ALA A 1 298 ? -35.058 4.221 22.964 1.00 85.06 298 ALA A C 1
ATOM 2371 O O . ALA A 1 298 ? -34.993 3.292 23.762 1.00 85.06 298 ALA A O 1
ATOM 2372 N N . SER A 1 299 ? -34.739 4.042 21.675 1.00 84.38 299 SER A N 1
ATOM 2373 C CA . SER A 1 299 ? -34.245 2.753 21.169 1.00 84.38 299 SER A CA 1
ATOM 2374 C C . SER A 1 299 ? -32.843 2.436 21.684 1.00 84.38 299 SER A C 1
ATOM 2376 O O . SER A 1 299 ? -32.524 1.266 21.875 1.00 84.38 299 SER A O 1
ATOM 2378 N N . PHE A 1 300 ? -32.005 3.456 21.884 1.00 86.25 300 PHE A N 1
ATOM 2379 C CA . PHE A 1 300 ? -30.684 3.279 22.479 1.00 86.25 300 PHE A CA 1
ATOM 2380 C C . PHE A 1 300 ? -30.795 2.955 23.972 1.00 86.25 300 PHE A C 1
ATOM 2382 O O . PHE A 1 300 ? -30.165 2.009 24.427 1.00 86.25 300 PHE A O 1
ATOM 2389 N N . GLU A 1 301 ? -31.632 3.684 24.711 1.00 86.88 301 GLU A N 1
ATOM 2390 C CA . GLU A 1 301 ? -31.896 3.428 26.133 1.00 86.88 301 GLU A CA 1
ATOM 2391 C C . GLU A 1 301 ? -32.426 2.006 26.348 1.00 86.88 301 GLU A C 1
ATOM 2393 O O . GLU A 1 301 ? -31.838 1.252 27.118 1.00 86.88 301 GLU A O 1
ATOM 2398 N N . SER A 1 302 ? -33.427 1.583 25.570 1.00 87.12 302 SER A N 1
ATOM 2399 C CA . SER A 1 302 ? -33.967 0.219 25.641 1.00 87.12 302 SER A CA 1
ATOM 2400 C C . SER A 1 302 ? -32.920 -0.864 25.339 1.00 87.12 302 SER A C 1
ATOM 2402 O O . SER A 1 302 ? -32.883 -1.881 26.028 1.00 87.12 302 SER A O 1
ATOM 2404 N N . MET A 1 303 ? -32.046 -0.649 24.348 1.00 89.31 303 MET A N 1
ATOM 2405 C CA . MET A 1 303 ? -30.959 -1.585 24.012 1.00 89.31 303 MET A CA 1
ATOM 2406 C C . MET A 1 303 ? -29.948 -1.728 25.153 1.00 89.31 303 MET A C 1
ATOM 2408 O O . MET A 1 303 ? -29.340 -2.780 25.332 1.00 89.31 303 MET A O 1
ATOM 2412 N N . VAL A 1 304 ? -29.725 -0.644 25.884 1.00 88.75 304 VAL A N 1
ATOM 2413 C CA . VAL A 1 304 ? -28.720 -0.565 26.937 1.00 88.75 304 VAL A CA 1
ATOM 2414 C C . VAL A 1 304 ? -29.250 -1.077 28.281 1.00 88.75 304 VAL A C 1
ATOM 2416 O O . VAL A 1 304 ? -28.467 -1.544 29.104 1.00 88.75 304 VAL A O 1
ATOM 2419 N N . GLU A 1 305 ? -30.563 -1.025 28.499 1.00 87.12 305 GLU A N 1
ATOM 2420 C CA . GLU A 1 305 ? -31.227 -1.626 29.661 1.00 87.12 305 GLU A CA 1
ATOM 2421 C C . GLU A 1 305 ? -31.344 -3.154 29.562 1.00 87.12 305 GLU A C 1
ATOM 2423 O O . GLU A 1 305 ? -31.285 -3.833 30.585 1.00 87.12 305 GLU A O 1
ATOM 2428 N N . ASP A 1 306 ? -31.479 -3.712 28.353 1.00 88.19 306 ASP A N 1
ATOM 2429 C CA . ASP A 1 306 ? -31.516 -5.163 28.131 1.00 88.19 306 ASP A CA 1
ATOM 2430 C C . ASP A 1 306 ? -30.091 -5.765 28.148 1.00 88.19 306 ASP A C 1
ATOM 2432 O O . ASP A 1 306 ? -29.299 -5.504 27.233 1.00 88.19 306 ASP A O 1
ATOM 2436 N N . PRO A 1 307 ? -29.747 -6.639 29.121 1.00 87.50 307 PRO A N 1
ATOM 2437 C CA . PRO A 1 307 ? -28.414 -7.234 29.220 1.00 87.50 307 PRO A CA 1
ATOM 2438 C C . PRO A 1 307 ? -27.980 -8.001 27.966 1.00 87.50 307 PRO A C 1
ATOM 2440 O O . PRO A 1 307 ? -26.800 -7.988 27.610 1.00 87.50 307 PRO A O 1
ATOM 2443 N N . GLN A 1 308 ? -28.907 -8.671 27.270 1.00 88.50 308 GLN A N 1
ATOM 2444 C CA . GLN A 1 308 ? -28.563 -9.435 26.068 1.00 88.50 308 GLN A CA 1
ATOM 2445 C C . GLN A 1 308 ? -28.222 -8.508 24.901 1.00 88.50 308 GLN A C 1
ATOM 2447 O O . GLN A 1 308 ? -27.234 -8.732 24.194 1.00 88.50 308 GLN A O 1
ATOM 2452 N N . GLN A 1 309 ? -29.008 -7.448 24.712 1.00 88.44 309 GLN A N 1
ATOM 2453 C CA . GLN A 1 309 ? -28.753 -6.450 23.673 1.00 88.44 309 GLN A CA 1
ATOM 2454 C C . GLN A 1 309 ? -27.492 -5.641 23.966 1.00 88.44 309 GLN A C 1
ATOM 2456 O O . GLN A 1 309 ? -26.711 -5.374 23.049 1.00 88.44 309 GLN A O 1
ATOM 2461 N N . PHE A 1 310 ? -27.224 -5.339 25.234 1.00 89.25 310 PHE A N 1
ATOM 2462 C CA . PHE A 1 310 ? -26.007 -4.651 25.633 1.00 89.25 310 PHE A CA 1
ATOM 2463 C C . PHE A 1 310 ? -24.740 -5.487 25.371 1.00 89.25 310 PHE A C 1
ATOM 2465 O O . PHE A 1 310 ? -23.728 -4.951 24.918 1.00 89.25 310 PHE A O 1
ATOM 2472 N N . GLU A 1 311 ? -24.783 -6.815 25.535 1.00 87.69 311 GLU A N 1
ATOM 2473 C CA . GLU A 1 311 ? -23.679 -7.701 25.122 1.00 87.69 311 GLU A CA 1
ATOM 2474 C C . GLU A 1 311 ? -23.448 -7.693 23.603 1.00 87.69 311 GLU A C 1
ATOM 2476 O O . GLU A 1 311 ? -22.307 -7.714 23.125 1.00 87.69 311 GLU A O 1
ATOM 2481 N N . VAL A 1 312 ? -24.520 -7.642 22.807 1.00 87.75 312 VAL A N 1
ATOM 2482 C CA . VAL A 1 312 ? -24.410 -7.470 21.350 1.00 87.75 312 VAL A CA 1
ATOM 2483 C C . VAL A 1 312 ? -23.799 -6.107 21.019 1.00 87.75 312 VAL A C 1
ATOM 2485 O O . VAL A 1 312 ? -22.895 -6.032 20.181 1.00 87.75 312 VAL A O 1
ATOM 2488 N N . PHE A 1 313 ? -24.211 -5.052 21.722 1.00 89.44 313 PHE A N 1
ATOM 2489 C CA . PHE A 1 313 ? -23.656 -3.711 21.576 1.00 89.44 313 PHE A CA 1
ATOM 2490 C C . PHE A 1 313 ? -22.164 -3.661 21.933 1.00 89.44 313 PHE A C 1
ATOM 2492 O O . PHE A 1 313 ? -21.379 -3.125 21.155 1.00 89.44 313 PHE A O 1
ATOM 2499 N N . LYS A 1 314 ? -21.721 -4.317 23.015 1.00 88.56 314 LYS A N 1
ATOM 2500 C CA . LYS A 1 314 ? -20.292 -4.433 23.363 1.00 88.56 314 LYS A CA 1
ATOM 2501 C C . LYS A 1 314 ? -19.474 -5.096 22.253 1.00 88.56 314 LYS A C 1
ATOM 2503 O O . LYS A 1 314 ? -18.391 -4.612 21.913 1.00 88.56 314 LYS A O 1
ATOM 2508 N N . ARG A 1 315 ? -19.992 -6.168 21.637 1.00 86.12 315 ARG A N 1
ATOM 2509 C CA . ARG A 1 315 ? -19.343 -6.805 20.473 1.00 86.12 315 ARG A CA 1
ATOM 2510 C C . ARG A 1 315 ? -19.303 -5.876 19.261 1.00 86.12 315 ARG A C 1
ATOM 2512 O O . ARG A 1 315 ? -18.301 -5.863 18.552 1.00 86.12 315 ARG A O 1
ATOM 2519 N N . PHE A 1 316 ? -20.350 -5.090 19.024 1.00 87.88 316 PHE A N 1
ATOM 2520 C CA . PHE A 1 316 ? -20.346 -4.071 17.976 1.00 87.88 316 PHE A CA 1
ATOM 2521 C C . PHE A 1 316 ? -19.285 -2.990 18.245 1.00 87.88 316 PHE A C 1
ATOM 2523 O O . PHE A 1 316 ? -18.448 -2.737 17.381 1.00 87.88 316 PHE A O 1
ATOM 2530 N N . SER A 1 317 ? -19.234 -2.433 19.458 1.00 88.00 317 SER A N 1
ATOM 2531 C CA . SER A 1 317 ? -18.235 -1.432 19.856 1.00 88.00 317 SER A CA 1
ATOM 2532 C C . SER A 1 317 ? -16.799 -1.961 19.779 1.00 88.00 317 SER A C 1
ATOM 2534 O O . SER A 1 317 ? -15.874 -1.196 19.519 1.00 88.00 317 SER A O 1
ATOM 2536 N N . LEU A 1 318 ? -16.583 -3.270 19.953 1.00 86.81 318 LEU A N 1
ATOM 2537 C CA . LEU A 1 318 ? -15.284 -3.899 19.699 1.00 86.81 318 LEU A CA 1
ATOM 2538 C C . LEU A 1 318 ? -14.880 -3.803 18.218 1.00 86.81 318 LEU A C 1
ATOM 2540 O O . LEU A 1 318 ? -13.748 -3.427 17.917 1.00 86.81 318 LEU A O 1
ATOM 2544 N N . ARG A 1 319 ? -15.803 -4.110 17.296 1.00 86.12 319 ARG A N 1
ATOM 2545 C CA . ARG A 1 319 ? -15.582 -4.028 15.836 1.00 86.12 319 ARG A CA 1
ATOM 2546 C C . ARG A 1 319 ? -15.419 -2.591 15.337 1.00 86.12 319 ARG A C 1
ATOM 2548 O O . ARG A 1 319 ? -14.802 -2.373 14.296 1.00 86.12 319 ARG A O 1
ATOM 2555 N N . ASP A 1 320 ? -15.979 -1.644 16.081 1.00 86.88 320 ASP A N 1
ATOM 2556 C CA . ASP A 1 320 ? -15.921 -0.200 15.849 1.00 86.88 320 ASP A CA 1
ATOM 2557 C C . ASP A 1 320 ? -14.741 0.492 16.569 1.00 86.88 320 ASP A C 1
ATOM 2559 O O . ASP A 1 320 ? -14.540 1.697 16.444 1.00 86.88 320 ASP A O 1
ATOM 2563 N N . PHE A 1 321 ? -13.920 -0.260 17.314 1.00 87.50 321 PHE A N 1
ATOM 2564 C CA . PHE A 1 321 ? -12.801 0.266 18.110 1.00 87.50 321 PHE A CA 1
ATOM 2565 C C . PHE A 1 321 ? -13.217 1.345 19.135 1.00 87.50 321 PHE A C 1
ATOM 2567 O O . PHE A 1 321 ? -12.466 2.287 19.391 1.00 87.50 321 PHE A O 1
ATOM 2574 N N . SER A 1 322 ? -14.418 1.219 19.705 1.00 89.44 322 SER A N 1
ATOM 2575 C CA . SER A 1 322 ? -15.034 2.154 20.662 1.00 89.44 322 SER A CA 1
ATOM 2576 C C . SER A 1 322 ? -15.511 1.468 21.954 1.00 89.44 322 SER A C 1
ATOM 2578 O O . SER A 1 322 ? -16.305 2.021 22.718 1.00 89.44 322 SER A O 1
ATOM 2580 N N . VAL A 1 323 ? -15.011 0.257 22.228 1.00 89.50 323 VAL A N 1
ATOM 2581 C CA . VAL A 1 323 ? -15.437 -0.606 23.346 1.00 89.50 323 VAL A CA 1
ATOM 2582 C C . VAL A 1 323 ? -15.294 0.037 24.727 1.00 89.50 323 VAL A C 1
ATOM 2584 O O . VAL A 1 323 ? -16.087 -0.251 25.620 1.00 89.50 323 VAL A O 1
ATOM 2587 N N . GLU A 1 324 ? -14.338 0.952 24.909 1.00 87.69 324 GLU A N 1
ATOM 2588 C CA . GLU A 1 324 ? -14.203 1.730 26.144 1.00 87.69 324 GLU A CA 1
ATOM 2589 C C . GLU A 1 324 ? -15.475 2.492 26.529 1.00 87.69 324 GLU A C 1
ATOM 2591 O O . GLU A 1 324 ? -15.761 2.601 27.718 1.00 87.69 324 GLU A O 1
ATOM 2596 N N . ASN A 1 325 ? -16.249 2.982 25.557 1.00 90.00 325 ASN A N 1
ATOM 2597 C CA . ASN A 1 325 ? -17.456 3.758 25.828 1.00 90.00 325 ASN A CA 1
ATOM 2598 C C . ASN A 1 325 ? -18.544 2.867 26.432 1.00 90.00 325 ASN A C 1
ATOM 2600 O O . ASN A 1 325 ? -19.173 3.245 27.417 1.00 90.00 325 ASN A O 1
ATOM 2604 N N . ALA A 1 326 ? -18.717 1.662 25.881 1.00 89.38 326 ALA A N 1
ATOM 2605 C CA . ALA A 1 326 ? -19.657 0.680 26.409 1.00 89.38 326 ALA A CA 1
ATOM 2606 C C . ALA A 1 326 ? -19.236 0.214 27.814 1.00 89.38 326 ALA A C 1
ATOM 2608 O O . ALA A 1 326 ? -20.046 0.221 28.735 1.00 89.38 326 ALA A O 1
ATOM 2609 N N . LEU A 1 327 ? -17.950 -0.090 28.019 1.00 88.25 327 LEU A N 1
ATOM 2610 C CA . LEU A 1 327 ? -17.425 -0.482 29.335 1.00 88.25 327 LEU A CA 1
ATOM 2611 C C . LEU A 1 327 ? -17.548 0.632 30.384 1.00 88.25 327 LEU A C 1
ATOM 2613 O O . LEU A 1 327 ? -17.822 0.367 31.553 1.00 88.25 327 LEU A O 1
ATOM 2617 N N . PHE A 1 328 ? -17.318 1.885 29.990 1.00 89.25 328 PHE A N 1
ATOM 2618 C CA . PHE A 1 328 ? -17.476 3.034 30.876 1.00 89.25 328 PHE A CA 1
ATOM 2619 C C . PHE A 1 328 ? -18.934 3.212 31.295 1.00 89.25 328 PHE A C 1
ATOM 2621 O O . PHE A 1 328 ? -19.221 3.379 32.481 1.00 89.25 328 PHE A O 1
ATOM 2628 N N . PHE A 1 329 ? -19.848 3.119 30.330 1.00 89.12 329 PHE A N 1
ATOM 2629 C CA . PHE A 1 329 ? -21.276 3.195 30.584 1.00 89.12 329 PHE A CA 1
ATOM 2630 C C . PHE A 1 329 ? -21.739 2.094 31.557 1.00 89.12 329 PHE A C 1
ATOM 2632 O O . PHE A 1 329 ? -22.391 2.389 32.559 1.00 89.12 329 PHE A O 1
ATOM 2639 N N . GLU A 1 330 ? -21.316 0.849 31.325 1.00 87.94 330 GLU A N 1
ATOM 2640 C CA . GLU A 1 330 ? -21.613 -0.300 32.189 1.00 87.94 330 GLU A CA 1
ATOM 2641 C C . GLU A 1 330 ? -21.160 -0.070 33.640 1.00 87.94 330 GLU A C 1
ATOM 2643 O O . GLU A 1 330 ? -21.895 -0.333 34.594 1.00 87.94 330 GLU A O 1
ATOM 2648 N N . ARG A 1 331 ? -19.955 0.483 33.823 1.00 85.94 331 ARG A N 1
ATOM 2649 C CA . ARG A 1 331 ? -19.418 0.813 35.152 1.00 85.94 331 ARG A CA 1
ATOM 2650 C C . ARG A 1 331 ? -20.222 1.905 35.849 1.00 85.94 331 ARG A C 1
ATOM 2652 O O . ARG A 1 331 ? -20.435 1.808 37.056 1.00 85.94 331 ARG A O 1
ATOM 2659 N N . ILE A 1 332 ? -20.684 2.921 35.117 1.00 87.12 332 ILE A N 1
ATOM 2660 C CA . ILE A 1 332 ? -21.553 3.965 35.679 1.00 87.12 332 ILE A CA 1
ATOM 2661 C C . ILE A 1 332 ? -22.888 3.375 36.132 1.00 87.12 332 ILE A C 1
ATOM 2663 O O . ILE A 1 332 ? -23.341 3.706 37.227 1.00 87.12 332 ILE A O 1
ATOM 2667 N N . GLN A 1 333 ? -23.515 2.507 35.334 1.00 85.06 333 GLN A N 1
ATOM 2668 C CA . GLN A 1 333 ? -24.762 1.853 35.737 1.00 85.06 333 GLN A CA 1
ATOM 2669 C C . GLN A 1 333 ? -24.574 1.018 37.005 1.00 85.06 333 GLN A C 1
ATOM 2671 O O . GLN A 1 333 ? -25.337 1.171 37.956 1.00 85.06 333 GLN A O 1
ATOM 2676 N N . LYS A 1 334 ? -23.512 0.207 37.067 1.00 84.19 334 LYS A N 1
ATOM 2677 C CA . LYS A 1 334 ? -23.180 -0.591 38.259 1.00 84.19 334 LYS A CA 1
ATOM 2678 C C . LYS A 1 334 ? -22.946 0.278 39.493 1.00 84.19 334 LYS A C 1
ATOM 2680 O O . LYS A 1 334 ? -23.405 -0.068 40.578 1.00 84.19 334 LYS A O 1
ATOM 2685 N N . LEU A 1 335 ? -22.263 1.412 39.332 1.00 85.56 335 LEU A N 1
ATOM 2686 C CA . LEU A 1 335 ? -22.071 2.376 40.414 1.00 85.56 335 LEU A CA 1
ATOM 2687 C C . LEU A 1 335 ? -23.411 2.958 40.882 1.00 85.56 335 LEU A C 1
ATOM 2689 O O . LEU A 1 335 ? -23.666 2.970 42.080 1.00 85.56 335 LEU A O 1
ATOM 2693 N N . ARG A 1 336 ? -24.283 3.380 39.956 1.00 84.62 336 ARG A N 1
ATOM 2694 C CA . ARG A 1 336 ? -25.614 3.917 40.287 1.00 84.62 336 ARG A CA 1
ATOM 2695 C C . ARG A 1 336 ? -26.470 2.912 41.052 1.00 84.62 336 ARG A C 1
ATOM 2697 O O . ARG A 1 336 ? -27.025 3.290 42.078 1.00 84.62 336 ARG A O 1
ATOM 2704 N N . HIS A 1 337 ? -26.534 1.660 40.596 1.00 84.06 337 HIS A N 1
ATOM 2705 C CA . HIS A 1 337 ? -27.281 0.605 41.287 1.00 84.06 337 HIS A CA 1
ATOM 2706 C C . HIS A 1 337 ? -26.767 0.393 42.714 1.00 84.06 337 HIS A C 1
ATOM 2708 O O . HIS A 1 337 ? -27.554 0.430 43.653 1.00 84.06 337 HIS A O 1
ATOM 2714 N N . LYS A 1 338 ? -25.446 0.303 42.903 1.00 82.25 338 LYS A N 1
ATOM 2715 C CA . LYS A 1 338 ? -24.853 0.166 44.244 1.00 82.25 338 LYS A CA 1
ATOM 2716 C C . LYS A 1 338 ? -25.112 1.370 45.140 1.00 82.25 338 LYS A C 1
ATOM 2718 O O . LYS A 1 338 ? -25.373 1.207 46.326 1.00 82.25 338 LYS A O 1
ATOM 2723 N N . THR A 1 339 ? -25.036 2.587 44.602 1.00 84.19 339 THR A N 1
ATOM 2724 C CA . THR A 1 339 ? -25.350 3.797 45.372 1.00 84.19 339 THR A CA 1
ATOM 2725 C C . THR A 1 339 ? -26.825 3.834 45.779 1.00 84.19 339 THR A C 1
ATOM 2727 O O . THR A 1 339 ? -27.121 4.244 46.897 1.00 84.19 339 THR A O 1
ATOM 2730 N N . GLN A 1 340 ? -27.743 3.376 44.921 1.00 83.81 340 GLN A N 1
ATOM 2731 C CA . GLN A 1 340 ? -29.164 3.251 45.262 1.00 83.81 340 GLN A CA 1
ATOM 2732 C C . GLN A 1 340 ? -29.402 2.195 46.347 1.00 83.81 340 GLN A C 1
ATOM 2734 O O . GLN A 1 340 ? -30.091 2.490 47.318 1.00 83.81 340 GLN A O 1
ATOM 2739 N N . GLU A 1 341 ? -28.783 1.016 46.235 1.00 80.75 341 GLU A N 1
ATOM 2740 C CA . GLU A 1 341 ? -28.838 -0.032 47.265 1.00 80.75 341 GLU A CA 1
ATOM 2741 C C . GLU A 1 341 ? -28.335 0.493 48.618 1.00 80.75 341 GLU A C 1
ATOM 2743 O O . GLU A 1 341 ? -29.029 0.373 49.625 1.00 80.75 341 GLU A O 1
ATOM 2748 N N . LEU A 1 342 ? -27.179 1.165 48.637 1.00 78.94 342 LEU A N 1
ATOM 2749 C CA . LEU A 1 342 ? -26.612 1.774 49.846 1.00 78.94 342 LEU A CA 1
ATOM 2750 C C . LEU A 1 342 ? -27.505 2.876 50.430 1.00 78.94 342 LEU A C 1
ATOM 2752 O O . LEU A 1 342 ? -27.663 2.940 51.644 1.00 78.94 342 LEU A O 1
ATOM 2756 N N . SER A 1 343 ? -28.104 3.723 49.588 1.00 75.56 343 SER A N 1
ATOM 2757 C CA . SER A 1 343 ? -29.049 4.755 50.033 1.00 75.56 343 SER A CA 1
ATOM 2758 C C . SER A 1 343 ? -30.300 4.137 50.654 1.00 75.56 343 SER A C 1
ATOM 2760 O O . SER A 1 343 ? -30.745 4.600 51.696 1.00 75.56 343 SER A O 1
ATOM 2762 N N . SER A 1 344 ? -30.840 3.072 50.052 1.00 73.94 344 SER A N 1
ATOM 2763 C CA . SER A 1 344 ? -32.001 2.356 50.592 1.00 73.94 344 SER A CA 1
ATOM 2764 C C . SER A 1 344 ? -31.683 1.582 51.877 1.00 73.94 344 SER A C 1
ATOM 2766 O O . SER A 1 344 ? -32.533 1.466 52.752 1.00 73.94 344 SER A O 1
ATOM 2768 N N . ALA A 1 345 ? -30.446 1.098 52.029 1.00 65.38 345 ALA A N 1
ATOM 2769 C CA . ALA A 1 345 ? -29.982 0.421 53.238 1.00 65.38 345 ALA A CA 1
ATOM 2770 C C . ALA A 1 345 ? -29.672 1.401 54.386 1.00 65.38 345 ALA A C 1
ATOM 2772 O O . ALA A 1 345 ? -29.848 1.054 55.550 1.00 65.38 345 ALA A O 1
ATOM 2773 N N . ALA A 1 346 ? -29.239 2.628 54.076 1.00 59.88 346 ALA A N 1
ATOM 2774 C CA . ALA A 1 346 ? -28.974 3.676 55.063 1.00 59.88 346 ALA A CA 1
ATOM 2775 C C . ALA A 1 346 ? -30.251 4.277 55.687 1.00 59.88 346 ALA A C 1
ATOM 2777 O O . ALA A 1 346 ? -30.165 4.921 56.731 1.00 59.88 346 ALA A O 1
ATOM 2778 N N . GLU A 1 347 ? -31.429 4.049 55.094 1.00 53.19 347 GLU A N 1
ATOM 2779 C CA . GLU A 1 347 ? -32.727 4.478 55.643 1.00 53.19 347 GLU A CA 1
ATOM 2780 C C . GLU A 1 347 ? -33.287 3.549 56.746 1.00 53.19 347 GLU A C 1
ATOM 2782 O O . GLU A 1 347 ? -34.356 3.819 57.290 1.00 53.19 347 GLU A O 1
ATOM 2787 N N . LEU A 1 348 ? -32.562 2.500 57.158 1.00 51.97 348 LEU A N 1
ATOM 2788 C CA . LEU A 1 348 ? -32.893 1.681 58.336 1.00 51.97 348 LEU A CA 1
ATOM 2789 C C . LEU A 1 348 ? -31.664 1.578 59.256 1.00 51.97 348 LEU A C 1
ATOM 2791 O O . LEU A 1 348 ? -30.724 0.838 58.968 1.00 51.97 348 LEU A O 1
ATOM 2795 N N . PRO A 1 349 ? -31.657 2.329 60.373 1.00 43.44 349 PRO A N 1
ATOM 2796 C CA . PRO A 1 349 ? -32.220 1.785 61.605 1.00 43.44 349 PRO A CA 1
ATOM 2797 C C . PRO A 1 349 ? -33.094 2.803 62.348 1.00 43.44 349 PRO A C 1
ATOM 2799 O O . PRO A 1 349 ? -32.607 3.760 62.951 1.00 43.44 349 PRO A O 1
ATOM 2802 N N . THR A 1 350 ? -34.400 2.546 62.376 1.00 47.41 350 THR A N 1
ATOM 2803 C CA . THR A 1 350 ? -35.256 3.014 63.469 1.00 47.41 350 THR A CA 1
ATOM 2804 C C . THR A 1 350 ? -34.950 2.151 64.692 1.00 47.41 350 THR A C 1
ATOM 2806 O O . THR A 1 350 ? -35.300 0.969 64.700 1.00 47.41 350 THR A O 1
ATOM 2809 N N . TRP A 1 351 ? -34.247 2.723 65.670 1.00 44.34 351 TRP A N 1
ATOM 2810 C CA . TRP A 1 351 ? -34.192 2.187 67.032 1.00 44.34 351 TRP A CA 1
ATOM 2811 C C . TRP A 1 351 ? -35.508 2.453 67.754 1.00 44.34 351 TRP A C 1
ATOM 2813 O O . TRP A 1 351 ? -36.022 3.588 67.611 1.00 44.34 351 TRP A O 1
#

Organism: NCBI:txid1314790

Radius of gyration: 27.5 Å; chains: 1; bounding box: 68×40×100 Å